Protein AF-A0A660MYZ4-F1 (afdb_monomer)

Sequence (177 aa):
MEQLQNYWAQYLSFQTKAFAEIQTFTGLPAETLQIIGWVLLAYAVLFLLVLPLHRYFTRKKLGLQKSLVMQIDEMIYLLAKHQHLLNLDLEKLGGNPNIALMKTIFGEGKYDYIQSWEVILMNIHKVEQVLGRKVISLESEQALAKQVKSYHFTSAFGTVLKWILGISTLGIYFLIG

Radius of gyration: 29.03 Å; Cα contacts (8 Å, |Δi|>4): 72; chains: 1; bounding box: 75×16×76 Å

pLDDT: mean 73.77, std 11.39, range [41.16, 88.5]

Nearest PDB structures (foldseek):
  6pyu-assembly1_B  TM=5.740E-01  e=2.483E+00  Homo sapiens
  8i21-assembly1_A  TM=3.176E-01  e=1.058E+00  Saccharomyces cerevisiae S288C
  4ilo-assembly1_A  TM=3.140E-01  e=5.829E+00  Chlamydia trachomatis L2/434/Bu

Mean predicted aligned error: 12.94 Å

Structure (mmCIF, N/CA/C/O backbone):
data_AF-A0A660MYZ4-F1
#
_entry.id   AF-A0A660MYZ4-F1
#
loop_
_atom_site.group_PDB
_atom_site.id
_atom_site.type_symbol
_atom_site.label_atom_id
_atom_site.label_alt_id
_atom_site.label_comp_id
_atom_site.label_asym_id
_atom_site.label_entity_id
_atom_site.label_seq_id
_atom_site.pdbx_PDB_ins_code
_atom_site.Cartn_x
_atom_site.Cartn_y
_atom_site.Cartn_z
_atom_site.occupancy
_atom_site.B_iso_or_equiv
_atom_site.auth_seq_id
_atom_site.auth_comp_id
_atom_site.auth_asym_id
_atom_site.auth_atom_id
_atom_site.pdbx_PDB_model_num
ATOM 1 N N . MET A 1 1 ? 41.713 -1.957 -16.205 1.00 59.22 1 MET A N 1
ATOM 2 C CA . MET A 1 1 ? 41.336 -0.976 -17.248 1.00 59.22 1 MET A CA 1
ATOM 3 C C . MET A 1 1 ? 41.251 -1.636 -18.622 1.00 59.22 1 MET A C 1
ATOM 5 O O . MET A 1 1 ? 40.175 -1.588 -19.200 1.00 59.22 1 MET A O 1
ATOM 9 N N . GLU A 1 2 ? 42.284 -2.349 -19.091 1.00 73.69 2 GLU A N 1
ATOM 10 C CA . GLU A 1 2 ? 42.254 -3.072 -20.386 1.00 73.69 2 GLU A CA 1
ATOM 11 C C . GLU A 1 2 ? 41.123 -4.103 -20.519 1.00 73.69 2 GLU A C 1
ATOM 13 O O . GLU A 1 2 ? 40.471 -4.173 -21.556 1.00 73.69 2 GLU A O 1
ATOM 18 N N . GLN A 1 3 ? 40.822 -4.871 -19.464 1.00 71.88 3 GLN A N 1
ATOM 19 C CA . GLN A 1 3 ? 39.726 -5.850 -19.515 1.00 71.88 3 GLN A CA 1
ATOM 20 C C . GLN A 1 3 ? 38.361 -5.188 -19.752 1.00 71.88 3 GLN A C 1
ATOM 22 O O . GLN A 1 3 ? 37.586 -5.670 -20.571 1.00 71.88 3 GLN A O 1
ATOM 27 N N . LEU A 1 4 ? 38.082 -4.055 -19.098 1.00 69.31 4 LEU A N 1
ATOM 28 C CA . LEU A 1 4 ? 36.846 -3.294 -19.315 1.00 69.31 4 LEU A CA 1
ATOM 29 C C . LEU A 1 4 ? 36.774 -2.730 -20.740 1.00 69.31 4 LEU A C 1
ATOM 31 O O . LEU A 1 4 ? 35.712 -2.777 -21.350 1.00 69.31 4 LEU A O 1
ATOM 35 N N . GLN A 1 5 ? 37.891 -2.247 -21.293 1.00 72.62 5 GLN A N 1
ATOM 36 C CA . GLN A 1 5 ? 37.948 -1.773 -22.681 1.00 72.62 5 GLN A CA 1
ATOM 37 C C . GLN A 1 5 ? 37.700 -2.897 -23.694 1.00 72.62 5 GLN A C 1
ATOM 39 O O . GLN A 1 5 ? 36.950 -2.689 -24.645 1.00 72.62 5 GLN A O 1
ATOM 44 N N . ASN A 1 6 ? 38.246 -4.094 -23.464 1.00 80.44 6 ASN A N 1
ATOM 45 C CA . ASN A 1 6 ? 37.984 -5.254 -24.318 1.00 80.44 6 ASN A CA 1
ATOM 46 C C . ASN A 1 6 ? 36.518 -5.701 -24.261 1.00 80.44 6 ASN A C 1
ATOM 48 O O . ASN A 1 6 ? 35.925 -5.950 -25.308 1.00 80.44 6 ASN A O 1
ATOM 52 N N . TYR A 1 7 ? 35.902 -5.726 -23.074 1.00 76.12 7 TYR A N 1
ATOM 53 C CA . TYR A 1 7 ? 34.468 -6.010 -22.951 1.00 76.12 7 TYR A CA 1
ATOM 54 C C . TYR A 1 7 ? 33.609 -4.974 -23.688 1.00 76.12 7 TYR A C 1
ATOM 56 O O . TYR A 1 7 ? 32.662 -5.344 -24.381 1.00 76.12 7 TYR A O 1
ATOM 64 N N . TRP A 1 8 ? 33.962 -3.688 -23.601 1.00 67.25 8 TRP A N 1
ATOM 65 C CA . TRP A 1 8 ? 33.267 -2.621 -24.323 1.00 67.25 8 TRP A CA 1
ATOM 66 C C . TRP A 1 8 ? 33.415 -2.729 -25.843 1.00 67.25 8 TRP A C 1
ATOM 68 O O . TRP A 1 8 ? 32.424 -2.594 -26.559 1.00 67.25 8 TRP A O 1
ATOM 78 N N . ALA A 1 9 ? 34.619 -3.011 -26.344 1.00 75.38 9 ALA A N 1
ATOM 79 C CA . ALA A 1 9 ? 34.865 -3.197 -27.773 1.00 75.38 9 ALA A CA 1
ATOM 80 C C . ALA A 1 9 ? 34.099 -4.409 -28.325 1.00 75.38 9 ALA A C 1
ATOM 82 O O . ALA A 1 9 ? 33.495 -4.341 -29.397 1.00 75.38 9 ALA A O 1
ATOM 83 N N . GLN A 1 10 ? 34.057 -5.501 -27.560 1.00 79.00 10 GLN A N 1
ATOM 84 C CA . GLN A 1 10 ? 33.328 -6.707 -27.933 1.00 79.00 10 GLN A CA 1
ATOM 85 C C . GLN A 1 10 ? 31.810 -6.464 -27.935 1.00 79.00 10 GLN A C 1
ATOM 87 O O . GLN A 1 10 ? 31.139 -6.830 -28.900 1.00 79.00 10 GLN A O 1
ATOM 92 N N . TYR A 1 11 ? 31.284 -5.751 -26.934 1.00 74.62 11 TYR A N 1
ATOM 93 C CA . TYR A 1 11 ? 29.882 -5.326 -26.872 1.00 74.62 11 TYR A CA 1
ATOM 94 C C . TYR A 1 11 ? 29.485 -4.416 -28.046 1.00 74.62 11 TYR A C 1
ATOM 96 O O . TYR A 1 11 ? 28.477 -4.668 -28.706 1.00 74.62 11 TYR A O 1
ATOM 104 N N . LEU A 1 12 ? 30.299 -3.405 -28.364 1.00 75.06 12 LEU A N 1
ATOM 105 C CA . LEU A 1 12 ? 30.076 -2.505 -29.503 1.00 75.06 12 LEU A CA 1
ATOM 106 C C . LEU A 1 12 ? 30.116 -3.254 -30.843 1.00 75.06 12 LEU A C 1
ATOM 108 O O . LEU A 1 12 ? 29.285 -3.010 -31.718 1.00 75.06 12 LEU A O 1
ATOM 112 N N . SER A 1 13 ? 31.041 -4.206 -31.000 1.00 73.88 13 SER A N 1
ATOM 113 C CA . SER A 1 13 ? 31.134 -5.032 -32.211 1.00 73.88 13 SER A CA 1
ATOM 114 C C . SER A 1 13 ? 29.934 -5.971 -32.383 1.00 73.88 13 SER A C 1
ATOM 116 O O . SER A 1 13 ? 29.497 -6.228 -33.502 1.00 73.88 13 SER A O 1
ATOM 118 N N . PHE A 1 14 ? 29.371 -6.463 -31.277 1.00 76.81 14 PHE A N 1
ATOM 119 C CA . PHE A 1 14 ? 28.169 -7.288 -31.287 1.00 76.81 14 PHE A CA 1
ATOM 120 C C . PHE A 1 14 ? 26.927 -6.449 -31.604 1.00 76.81 14 PHE A C 1
ATOM 122 O O . PHE A 1 14 ? 26.152 -6.821 -32.482 1.00 76.81 14 PHE A O 1
ATOM 129 N N . GLN A 1 15 ? 26.772 -5.285 -30.960 1.00 73.50 15 GLN A N 1
ATOM 130 C CA . GLN A 1 15 ? 25.666 -4.371 -31.246 1.00 73.50 15 GLN A CA 1
ATOM 131 C C . GLN A 1 15 ? 25.651 -3.929 -32.708 1.00 73.50 15 GLN A C 1
ATOM 133 O O . GLN A 1 15 ? 24.606 -3.985 -33.346 1.00 73.50 15 GLN A O 1
ATOM 138 N N . THR A 1 16 ? 26.792 -3.510 -33.256 1.00 72.94 16 THR A N 1
ATOM 139 C CA . THR A 1 16 ? 26.865 -3.026 -34.646 1.00 72.94 16 THR A CA 1
ATOM 140 C C . THR A 1 16 ? 26.505 -4.114 -35.658 1.00 72.94 16 THR A C 1
ATOM 142 O O . THR A 1 16 ? 25.779 -3.831 -36.607 1.00 72.94 16 THR A O 1
ATOM 145 N N . LYS A 1 17 ? 26.920 -5.366 -35.426 1.00 78.31 17 LYS A N 1
ATOM 146 C CA . L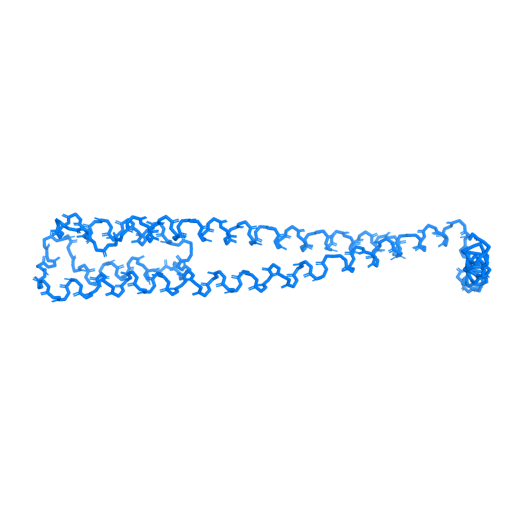YS A 1 17 ? 26.512 -6.516 -36.252 1.00 78.31 17 LYS A CA 1
ATOM 147 C C . LYS A 1 17 ? 25.018 -6.819 -36.142 1.00 78.31 17 LYS A C 1
ATOM 149 O O . LYS A 1 17 ? 24.358 -6.961 -37.165 1.00 78.31 17 LYS A O 1
ATOM 154 N N . ALA A 1 18 ? 24.479 -6.854 -34.924 1.00 71.75 18 ALA A N 1
ATOM 155 C CA . ALA A 1 18 ? 23.057 -7.100 -34.697 1.00 71.75 18 ALA A CA 1
ATOM 156 C C . ALA A 1 18 ? 22.178 -6.003 -35.325 1.00 71.75 18 ALA A C 1
ATOM 158 O O . ALA A 1 18 ? 21.182 -6.302 -35.978 1.00 71.75 18 ALA A O 1
ATOM 159 N N . PHE A 1 19 ? 22.563 -4.730 -35.194 1.00 71.94 19 PHE A N 1
ATOM 160 C CA . PHE A 1 19 ? 21.843 -3.623 -35.822 1.00 71.94 19 PHE A CA 1
ATOM 161 C C . PHE A 1 19 ? 21.937 -3.647 -37.349 1.00 71.94 19 PHE A C 1
ATOM 163 O O . PHE A 1 19 ? 20.948 -3.322 -37.998 1.00 71.94 19 PHE A O 1
ATOM 170 N N . ALA A 1 20 ? 23.068 -4.066 -37.925 1.00 68.81 20 ALA A N 1
ATOM 171 C CA . ALA A 1 20 ? 23.212 -4.211 -39.372 1.00 68.81 20 ALA A CA 1
ATOM 172 C C . ALA A 1 20 ? 22.304 -5.319 -39.937 1.00 68.81 20 ALA A C 1
ATOM 174 O O . ALA A 1 20 ? 21.635 -5.099 -40.945 1.00 68.81 20 ALA A O 1
ATOM 175 N N . GLU A 1 21 ? 22.209 -6.472 -39.265 1.00 75.50 21 GLU A N 1
ATOM 176 C CA . GLU A 1 21 ? 21.283 -7.549 -39.652 1.00 75.50 21 GLU A CA 1
ATOM 177 C C . GLU A 1 21 ? 19.815 -7.102 -39.549 1.00 75.50 21 GLU A C 1
ATOM 179 O O . GLU A 1 21 ? 19.022 -7.302 -40.474 1.00 75.50 21 GLU A O 1
ATOM 184 N N . ILE A 1 22 ? 19.452 -6.409 -38.466 1.00 69.44 22 ILE A N 1
ATOM 185 C CA . ILE A 1 22 ? 18.096 -5.871 -38.291 1.00 69.44 22 ILE A CA 1
ATOM 186 C C . ILE A 1 22 ? 17.801 -4.781 -39.331 1.00 69.44 22 ILE A C 1
ATOM 188 O O . ILE A 1 22 ? 16.691 -4.731 -39.858 1.00 69.44 22 ILE A O 1
ATOM 192 N N . GLN A 1 23 ? 18.775 -3.940 -39.680 1.00 71.69 23 GLN A N 1
ATOM 193 C CA . GLN A 1 23 ? 18.645 -2.932 -40.733 1.00 71.69 23 GLN A CA 1
ATOM 194 C C . GLN A 1 23 ? 18.403 -3.574 -42.100 1.00 71.69 23 GLN A C 1
ATOM 196 O O . GLN A 1 23 ? 17.511 -3.134 -42.824 1.00 71.69 23 GLN A O 1
ATOM 201 N N . THR A 1 24 ? 19.128 -4.645 -42.438 1.00 73.00 24 THR A N 1
ATOM 202 C CA . THR A 1 24 ? 18.890 -5.386 -43.686 1.00 73.00 24 THR A CA 1
ATOM 203 C C . THR A 1 24 ? 17.511 -6.043 -43.738 1.00 73.00 24 THR A C 1
ATOM 205 O O . THR A 1 24 ? 16.946 -6.174 -44.819 1.00 73.00 24 THR A O 1
ATOM 208 N N . PHE A 1 25 ? 16.946 -6.416 -42.586 1.00 70.88 25 PHE A N 1
ATOM 209 C CA . PHE A 1 25 ? 15.633 -7.056 -42.504 1.00 70.88 25 PHE A CA 1
ATOM 210 C C . PHE A 1 25 ? 14.462 -6.058 -42.462 1.00 70.88 25 PHE A C 1
ATOM 212 O O . PHE A 1 25 ? 13.409 -6.313 -43.036 1.00 70.88 25 PHE A O 1
ATOM 219 N N . THR A 1 26 ? 14.631 -4.921 -41.782 1.00 69.44 26 THR A N 1
ATOM 220 C CA . THR A 1 26 ? 13.560 -3.934 -41.536 1.00 69.44 26 THR A CA 1
ATOM 221 C C . THR A 1 26 ? 13.584 -2.744 -42.496 1.00 69.44 26 THR A C 1
ATOM 223 O O . THR A 1 26 ? 12.586 -2.039 -42.608 1.00 69.44 26 THR A O 1
ATOM 226 N N . GLY A 1 27 ? 14.710 -2.489 -43.173 1.00 74.75 27 GLY A N 1
ATOM 227 C CA . GLY A 1 27 ? 14.900 -1.324 -44.044 1.00 74.75 27 GLY A CA 1
ATOM 228 C C . GLY A 1 27 ? 14.953 0.022 -43.307 1.00 74.75 27 GLY A C 1
ATOM 229 O O . GLY A 1 27 ? 14.993 1.067 -43.954 1.00 74.75 27 GLY A O 1
ATOM 230 N N . LEU A 1 28 ? 14.947 0.020 -41.969 1.00 76.81 28 LEU A N 1
ATOM 231 C CA . LEU A 1 28 ? 14.937 1.236 -41.156 1.00 76.81 28 LEU A CA 1
ATOM 232 C C . LEU A 1 28 ? 16.317 1.919 -41.122 1.00 76.81 28 LEU A C 1
ATOM 234 O O . LEU A 1 28 ? 17.344 1.237 -41.137 1.00 76.81 28 LEU A O 1
ATOM 238 N N . PRO A 1 29 ? 16.379 3.260 -41.018 1.00 79.62 29 PRO A N 1
ATOM 239 C CA . PRO A 1 29 ? 17.637 3.973 -40.820 1.00 79.62 29 PRO A CA 1
ATOM 240 C C . PRO A 1 29 ? 18.341 3.519 -39.533 1.00 79.62 29 PRO A C 1
ATOM 242 O O . PRO A 1 29 ? 17.698 3.280 -38.507 1.00 79.62 29 PRO A O 1
ATOM 245 N N . ALA A 1 30 ? 19.676 3.463 -39.559 1.00 72.25 30 ALA A N 1
ATOM 246 C CA . ALA A 1 30 ? 20.484 3.061 -38.403 1.00 72.25 30 ALA A CA 1
ATOM 247 C C . ALA A 1 30 ? 20.223 3.934 -37.157 1.00 72.25 30 ALA A C 1
ATOM 249 O O . ALA A 1 30 ? 20.213 3.428 -36.036 1.00 72.25 30 ALA A O 1
ATOM 250 N N . GLU A 1 31 ? 19.950 5.227 -37.351 1.00 75.69 31 GLU A N 1
ATOM 251 C CA . GLU A 1 31 ? 19.602 6.169 -36.278 1.00 75.69 31 GLU A CA 1
ATOM 252 C C . GLU A 1 31 ? 18.293 5.779 -35.575 1.00 75.69 31 GLU A C 1
ATOM 254 O O . GLU A 1 31 ? 18.216 5.757 -34.347 1.00 75.69 31 GLU A O 1
ATOM 259 N N . THR A 1 32 ? 17.274 5.388 -36.345 1.00 75.12 32 THR A N 1
ATOM 260 C CA . THR A 1 32 ? 15.977 4.947 -35.816 1.00 75.12 32 THR A CA 1
ATOM 261 C C . THR A 1 32 ? 16.120 3.651 -35.021 1.00 75.12 32 THR A C 1
ATOM 263 O O . THR A 1 32 ? 15.561 3.525 -33.932 1.00 75.12 32 THR A O 1
ATOM 266 N N . LEU A 1 33 ? 16.925 2.707 -35.516 1.00 75.38 33 LEU A N 1
ATOM 267 C CA . LEU A 1 33 ? 17.209 1.449 -34.823 1.00 75.38 33 LEU A CA 1
ATOM 268 C C . LEU A 1 33 ? 17.944 1.657 -33.496 1.00 75.38 33 LEU A C 1
ATOM 270 O O . LEU A 1 33 ? 17.607 1.007 -32.505 1.00 75.38 33 LEU A O 1
ATOM 274 N N . GLN A 1 34 ? 18.900 2.587 -33.447 1.00 77.19 34 GLN A N 1
ATOM 275 C CA . GLN A 1 34 ? 19.579 2.941 -32.200 1.00 77.19 34 GLN A CA 1
ATOM 276 C C . GLN A 1 34 ? 18.605 3.524 -31.173 1.00 77.19 34 GLN A C 1
ATOM 278 O O . GLN A 1 34 ? 18.624 3.103 -30.017 1.00 77.19 34 GLN A O 1
ATOM 283 N N . ILE A 1 35 ? 17.727 4.447 -31.583 1.00 79.12 35 ILE A N 1
ATOM 284 C CA . ILE A 1 35 ? 16.715 5.041 -30.696 1.00 79.12 35 ILE A CA 1
ATOM 285 C C . ILE A 1 35 ? 15.783 3.957 -30.143 1.00 79.12 35 ILE A C 1
ATOM 287 O O . ILE A 1 35 ? 15.596 3.878 -28.929 1.00 79.12 35 ILE A O 1
ATOM 291 N N . ILE A 1 36 ? 15.254 3.079 -31.003 1.00 79.56 36 ILE A N 1
ATOM 292 C CA . ILE A 1 36 ? 14.394 1.960 -30.585 1.00 79.56 36 ILE A CA 1
ATOM 293 C C . ILE A 1 36 ? 15.140 1.045 -29.603 1.00 79.56 36 ILE A C 1
ATOM 295 O O . ILE A 1 36 ? 14.588 0.669 -28.568 1.00 79.56 36 ILE A O 1
ATOM 299 N N . GLY A 1 37 ? 16.408 0.730 -29.877 1.00 79.81 37 GLY A N 1
ATOM 300 C CA . GLY A 1 37 ? 17.249 -0.076 -28.994 1.00 79.81 37 GLY A CA 1
ATOM 301 C C . GLY A 1 37 ? 17.422 0.542 -27.603 1.00 79.81 37 GLY A C 1
ATOM 302 O O . GLY A 1 37 ? 17.252 -0.150 -26.598 1.00 79.81 37 GLY A O 1
ATOM 303 N N . TRP A 1 38 ? 17.694 1.848 -27.525 1.00 80.12 38 TRP A N 1
ATOM 304 C CA . TRP A 1 38 ? 17.796 2.567 -26.250 1.00 80.12 38 TRP A CA 1
ATOM 305 C C . TRP A 1 38 ? 16.469 2.612 -25.493 1.00 80.12 38 TRP A C 1
ATOM 307 O O . TRP A 1 38 ? 16.461 2.413 -24.278 1.00 80.12 38 TRP A O 1
ATOM 317 N N . VAL A 1 39 ? 15.350 2.816 -26.192 1.00 82.50 39 VAL A N 1
ATOM 318 C CA . VAL A 1 39 ? 14.010 2.798 -25.587 1.00 82.50 39 VAL A CA 1
ATOM 319 C C . VAL A 1 39 ? 13.686 1.417 -25.014 1.00 82.50 39 VAL A C 1
ATOM 321 O O . VAL A 1 39 ? 13.234 1.320 -23.872 1.00 82.50 39 VAL A O 1
ATOM 324 N N . LEU A 1 40 ? 13.963 0.342 -25.757 1.00 82.94 40 LEU A N 1
ATOM 325 C CA . LEU A 1 40 ? 13.750 -1.030 -25.288 1.00 82.94 40 LEU A CA 1
ATOM 326 C C . LEU A 1 40 ? 14.638 -1.367 -24.087 1.00 82.94 40 LEU A C 1
ATOM 328 O O . LEU A 1 40 ? 14.170 -1.986 -23.130 1.00 82.94 40 LEU A O 1
ATOM 332 N N . LEU A 1 41 ? 15.899 -0.928 -24.100 1.00 84.19 41 LEU A N 1
ATOM 333 C CA . LEU A 1 41 ? 16.815 -1.125 -22.980 1.00 84.19 41 LEU A CA 1
ATOM 334 C C . LEU A 1 41 ? 16.346 -0.361 -21.733 1.00 84.19 41 LEU A C 1
ATOM 336 O O . LEU A 1 41 ? 16.289 -0.934 -20.644 1.00 84.19 41 LEU A O 1
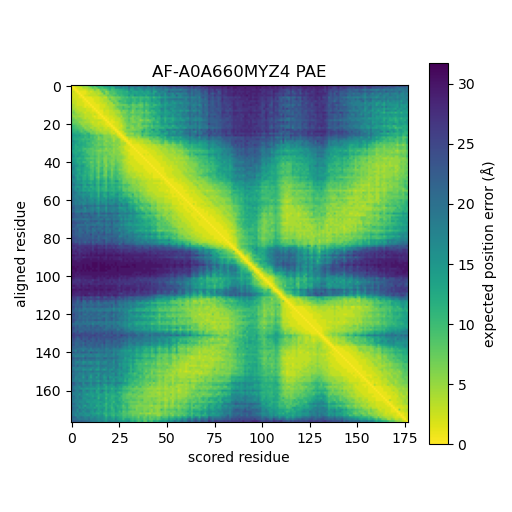ATOM 340 N N . ALA A 1 42 ? 15.945 0.903 -21.886 1.00 82.19 42 ALA A N 1
ATOM 341 C CA . ALA A 1 42 ? 15.385 1.705 -20.801 1.00 82.19 42 ALA A CA 1
ATOM 342 C C . ALA A 1 42 ? 14.104 1.074 -20.231 1.00 82.19 42 ALA A C 1
ATOM 344 O O . ALA A 1 42 ? 13.930 1.021 -19.012 1.00 82.19 42 ALA A O 1
ATOM 345 N N . TYR A 1 43 ? 13.242 0.526 -21.090 1.00 82.69 43 TYR A N 1
ATOM 346 C CA . TYR A 1 43 ? 12.050 -0.202 -20.664 1.00 82.69 43 TYR A CA 1
ATOM 347 C C . TYR A 1 43 ? 12.381 -1.487 -19.908 1.00 82.69 43 TYR A C 1
ATOM 349 O O . TYR A 1 43 ? 11.785 -1.748 -18.865 1.00 82.69 43 TYR A O 1
ATOM 357 N N . ALA A 1 44 ? 13.354 -2.270 -20.381 1.00 84.00 44 ALA A N 1
ATOM 358 C CA . ALA A 1 44 ? 13.797 -3.479 -19.696 1.00 84.00 44 ALA A CA 1
ATOM 359 C C . ALA A 1 44 ? 14.336 -3.161 -18.292 1.00 84.00 44 ALA A C 1
ATOM 361 O O . ALA A 1 44 ? 13.981 -3.838 -17.326 1.00 84.00 44 ALA A O 1
ATOM 362 N N . VAL A 1 45 ? 15.125 -2.090 -18.153 1.00 86.94 45 VAL A N 1
ATOM 363 C CA . VAL A 1 45 ? 15.610 -1.601 -16.851 1.00 86.94 45 VAL A CA 1
ATOM 364 C C . VAL A 1 45 ? 14.447 -1.156 -15.962 1.00 86.94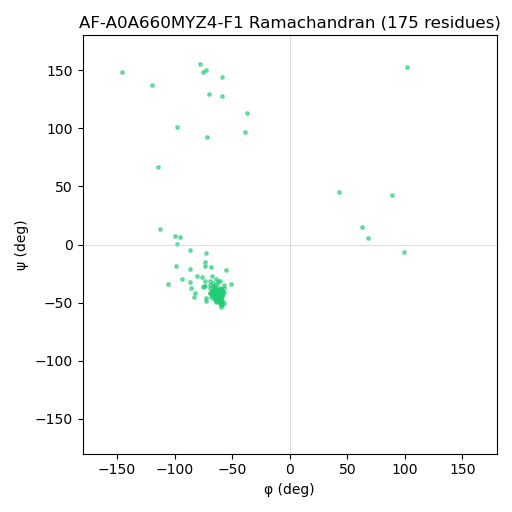 45 VAL A C 1
ATOM 366 O O . VAL A 1 45 ? 14.379 -1.551 -14.796 1.00 86.94 45 VAL A O 1
ATOM 369 N N . LEU A 1 46 ? 13.498 -0.386 -16.500 1.00 86.31 46 LEU A N 1
ATOM 370 C CA . LEU A 1 46 ? 12.308 0.048 -15.768 1.00 86.31 46 LEU A CA 1
ATOM 371 C C . LEU A 1 46 ? 11.489 -1.154 -15.284 1.00 86.31 46 LEU A C 1
ATOM 373 O O . LEU A 1 46 ? 11.094 -1.201 -14.121 1.00 86.31 46 LEU A O 1
ATOM 377 N N . PHE A 1 47 ? 11.289 -2.161 -16.130 1.00 83.62 47 PHE A N 1
ATOM 378 C CA . PHE A 1 47 ? 10.576 -3.383 -15.777 1.00 83.62 47 PHE A CA 1
ATOM 379 C C . PHE A 1 47 ? 11.302 -4.166 -14.676 1.00 83.62 47 PHE A C 1
ATOM 381 O O . PHE A 1 47 ? 10.675 -4.579 -13.698 1.00 83.62 47 PHE A O 1
ATOM 388 N N . LEU A 1 48 ? 12.628 -4.304 -14.778 1.00 87.69 48 LEU A N 1
ATOM 389 C CA . LEU A 1 48 ? 13.459 -4.956 -13.761 1.00 87.69 48 LEU A CA 1
ATOM 390 C C . LEU A 1 48 ? 13.417 -4.245 -12.405 1.00 87.69 48 LEU A C 1
ATOM 392 O O . LEU A 1 48 ? 13.516 -4.915 -11.381 1.00 87.69 48 LEU A O 1
ATOM 396 N N . LEU A 1 49 ? 13.239 -2.923 -12.374 1.00 86.38 49 LEU A N 1
ATOM 397 C CA . LEU A 1 49 ? 13.109 -2.156 -11.131 1.00 86.38 49 LEU A CA 1
ATOM 398 C C . LEU A 1 49 ? 11.681 -2.176 -10.576 1.00 86.38 49 LEU A C 1
ATOM 400 O O . LEU A 1 49 ? 11.470 -2.391 -9.380 1.00 86.38 49 LEU A O 1
ATOM 404 N N . VAL A 1 50 ? 10.681 -1.969 -11.431 1.00 84.25 50 VAL A N 1
ATOM 405 C CA . VAL A 1 50 ? 9.288 -1.806 -11.002 1.00 84.25 50 VAL A CA 1
ATOM 406 C C . VAL A 1 50 ? 8.664 -3.135 -10.587 1.00 84.25 50 VAL A C 1
ATOM 408 O O . VAL A 1 50 ? 7.891 -3.177 -9.632 1.00 84.25 50 VAL A O 1
ATOM 411 N N . LEU A 1 51 ? 9.007 -4.241 -11.246 1.00 81.56 51 LEU A N 1
ATOM 412 C CA . LEU A 1 51 ? 8.418 -5.551 -10.971 1.00 81.56 51 LEU A CA 1
ATOM 413 C C . LEU A 1 51 ? 8.725 -6.100 -9.560 1.00 81.56 51 LEU A C 1
ATOM 415 O O . LEU A 1 51 ? 7.775 -6.511 -8.877 1.00 81.56 51 LEU A O 1
ATOM 419 N N . PRO A 1 52 ? 9.980 -6.105 -9.059 1.00 83.81 52 PRO A N 1
ATOM 420 C CA . PRO A 1 52 ? 10.258 -6.508 -7.682 1.00 83.81 52 PRO A CA 1
ATOM 421 C C . PRO A 1 52 ? 9.630 -5.545 -6.672 1.00 83.81 52 PRO A C 1
ATOM 423 O O . PRO A 1 52 ? 9.074 -6.011 -5.675 1.00 83.81 52 PRO A O 1
ATOM 426 N N . LEU A 1 53 ? 9.623 -4.235 -6.952 1.00 82.31 53 LEU A N 1
ATOM 427 C CA . LEU A 1 53 ? 8.928 -3.249 -6.121 1.00 82.31 53 LEU A CA 1
ATOM 428 C C . 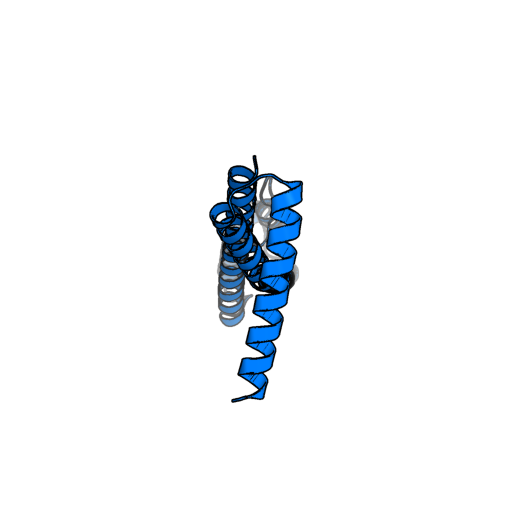LEU A 1 53 ? 7.433 -3.572 -6.029 1.00 82.31 53 LEU A C 1
ATOM 430 O O . LEU A 1 53 ? 6.897 -3.713 -4.933 1.00 82.31 53 LEU A O 1
ATOM 434 N N . HIS A 1 54 ? 6.758 -3.771 -7.159 1.00 79.69 54 HIS A N 1
ATOM 435 C CA . HIS A 1 54 ? 5.334 -4.088 -7.197 1.00 79.69 54 HIS A CA 1
ATOM 436 C C . HIS A 1 54 ? 5.018 -5.372 -6.414 1.00 79.69 54 HIS A C 1
ATOM 438 O O . HIS A 1 54 ? 4.073 -5.399 -5.619 1.00 79.69 54 HIS A O 1
ATOM 444 N N . ARG A 1 55 ? 5.832 -6.429 -6.569 1.00 83.31 55 ARG A N 1
ATOM 445 C CA . ARG A 1 55 ? 5.694 -7.670 -5.785 1.00 83.31 55 ARG A CA 1
ATOM 446 C C . ARG A 1 55 ? 5.865 -7.419 -4.286 1.00 83.31 55 ARG A C 1
ATOM 448 O O . ARG A 1 55 ? 5.063 -7.918 -3.497 1.00 83.31 55 ARG A O 1
ATOM 455 N N . TYR A 1 56 ? 6.870 -6.637 -3.896 1.00 84.69 56 TYR A N 1
ATOM 456 C CA . TYR A 1 56 ? 7.120 -6.276 -2.502 1.00 84.69 56 TYR A CA 1
ATOM 457 C C . TYR A 1 56 ? 5.937 -5.510 -1.894 1.00 84.69 56 TYR A C 1
ATOM 459 O O . TYR A 1 56 ? 5.402 -5.922 -0.863 1.00 84.69 56 TYR A O 1
ATOM 467 N N . PHE A 1 57 ? 5.464 -4.452 -2.559 1.00 79.69 57 PHE A N 1
ATOM 468 C CA . PHE A 1 57 ? 4.335 -3.650 -2.081 1.00 79.69 57 PHE A CA 1
ATOM 469 C C . PHE A 1 57 ? 3.028 -4.452 -2.037 1.00 79.69 57 PHE A C 1
ATOM 471 O O . PHE A 1 57 ? 2.257 -4.296 -1.094 1.00 79.69 57 PHE A O 1
ATOM 478 N N . THR A 1 58 ? 2.804 -5.371 -2.981 1.00 78.31 58 THR A N 1
ATOM 479 C CA . THR A 1 58 ? 1.627 -6.259 -2.967 1.00 78.31 58 THR A CA 1
ATOM 480 C C . THR A 1 58 ? 1.646 -7.194 -1.755 1.00 78.31 58 THR A C 1
ATOM 482 O O . THR A 1 58 ? 0.651 -7.300 -1.039 1.00 78.31 58 THR A O 1
ATOM 485 N N . ARG A 1 59 ? 2.790 -7.830 -1.467 1.00 83.69 59 ARG A N 1
ATOM 486 C CA . ARG A 1 59 ? 2.945 -8.689 -0.279 1.00 83.69 59 ARG A CA 1
ATOM 487 C C . ARG A 1 59 ? 2.782 -7.897 1.014 1.00 83.69 59 ARG A C 1
ATOM 489 O O . ARG A 1 59 ? 2.072 -8.336 1.915 1.00 83.69 59 ARG A O 1
ATOM 496 N N . LYS A 1 60 ? 3.392 -6.711 1.087 1.00 80.94 60 LYS A N 1
ATOM 497 C CA . LYS A 1 60 ? 3.266 -5.811 2.237 1.00 80.94 60 LYS A CA 1
ATOM 498 C C . LYS A 1 60 ? 1.815 -5.385 2.460 1.00 80.94 60 LYS A C 1
ATOM 500 O O . LYS A 1 60 ? 1.355 -5.413 3.596 1.00 80.94 60 LYS A O 1
ATOM 505 N N . LYS A 1 61 ? 1.077 -5.062 1.390 1.00 78.69 61 LYS A N 1
ATOM 506 C CA . LYS A 1 61 ? -0.352 -4.727 1.453 1.00 78.69 61 LYS A CA 1
ATOM 507 C C . LYS A 1 61 ? -1.176 -5.877 2.032 1.00 78.69 61 LYS A C 1
ATOM 509 O O . LYS A 1 61 ? -1.963 -5.634 2.937 1.00 78.69 61 LYS A O 1
ATOM 514 N N . LEU A 1 62 ? -0.965 -7.107 1.559 1.00 80.00 62 LEU A N 1
ATOM 515 C CA . LEU A 1 62 ? -1.668 -8.292 2.069 1.00 80.00 62 LEU A CA 1
ATOM 516 C C . LEU A 1 62 ? -1.366 -8.549 3.552 1.00 80.00 62 LEU A C 1
ATOM 518 O O . LEU A 1 62 ? -2.276 -8.841 4.323 1.00 80.00 62 LEU A O 1
ATOM 522 N N . GLY A 1 63 ? -0.103 -8.399 3.964 1.00 81.56 63 GLY A N 1
ATOM 523 C CA . GLY A 1 63 ? 0.292 -8.525 5.369 1.00 81.56 63 GLY A CA 1
ATOM 524 C C . GLY A 1 63 ? -0.367 -7.468 6.259 1.00 81.56 63 GLY A C 1
ATOM 525 O O . GLY A 1 63 ? -0.927 -7.805 7.300 1.00 81.56 63 GLY A O 1
ATOM 526 N N . LEU A 1 64 ? -0.362 -6.205 5.819 1.00 82.38 64 LEU A N 1
ATOM 527 C CA . LEU A 1 64 ? -1.034 -5.107 6.518 1.00 82.38 64 LEU A CA 1
ATOM 528 C C . LEU A 1 64 ? -2.546 -5.321 6.587 1.00 82.38 64 LEU A C 1
ATOM 530 O O . LEU A 1 64 ? -3.128 -5.122 7.643 1.00 82.38 64 LEU A O 1
ATOM 534 N N . GLN A 1 65 ? -3.172 -5.779 5.502 1.00 79.75 65 GLN A N 1
ATOM 535 C CA . GLN A 1 65 ? -4.600 -6.086 5.479 1.00 79.75 65 GLN A CA 1
ATOM 536 C C . GLN A 1 65 ? -4.948 -7.178 6.492 1.00 79.75 65 GLN A C 1
ATOM 538 O O . GLN A 1 65 ? -5.865 -7.001 7.284 1.00 79.75 65 GLN A O 1
ATOM 543 N N . LYS A 1 66 ? -4.190 -8.280 6.515 1.00 81.12 66 LYS A N 1
ATOM 544 C CA . LYS A 1 66 ? -4.419 -9.370 7.470 1.00 81.12 66 LYS A CA 1
ATOM 545 C C . LYS A 1 66 ? -4.243 -8.904 8.920 1.00 81.12 66 LYS A C 1
ATOM 547 O O . LYS A 1 66 ? -5.062 -9.246 9.763 1.00 81.12 66 LYS A O 1
ATOM 552 N N . SER A 1 67 ? -3.203 -8.113 9.192 1.00 80.56 67 SER A N 1
ATOM 553 C CA . SER A 1 67 ? -2.948 -7.529 10.517 1.00 80.56 67 SER A CA 1
ATOM 554 C C . SER A 1 67 ? -4.076 -6.593 10.958 1.00 80.56 67 SER A C 1
ATOM 556 O O . SER A 1 67 ? -4.557 -6.704 12.080 1.00 80.56 67 SER A O 1
ATOM 558 N N . LEU A 1 68 ? -4.530 -5.710 10.064 1.00 80.56 68 LEU A N 1
ATOM 559 C CA . LEU A 1 68 ? -5.617 -4.768 10.335 1.00 80.56 68 LEU A CA 1
ATOM 560 C C . LEU A 1 68 ? -6.933 -5.483 10.633 1.00 80.56 68 LEU A C 1
ATOM 562 O O . LEU A 1 68 ? -7.596 -5.142 11.605 1.00 80.56 68 LEU A O 1
ATOM 566 N N . VAL A 1 69 ? -7.291 -6.487 9.829 1.00 79.44 69 VAL A N 1
ATOM 567 C CA . VAL A 1 69 ? -8.506 -7.282 10.054 1.00 79.44 69 VAL A CA 1
ATOM 568 C C . VAL A 1 69 ? -8.432 -8.003 11.396 1.00 79.44 69 VAL A C 1
ATOM 570 O O . VAL A 1 69 ? -9.379 -7.933 12.165 1.00 79.44 69 VAL A O 1
ATOM 573 N N . MET A 1 70 ? -7.290 -8.614 11.725 1.00 81.06 70 MET A N 1
ATOM 574 C CA . MET A 1 70 ? -7.113 -9.304 13.004 1.00 81.06 70 MET A CA 1
ATOM 575 C C . MET A 1 70 ? -7.243 -8.358 14.205 1.00 81.06 70 MET A C 1
ATOM 577 O O . MET A 1 70 ? -7.885 -8.716 15.187 1.00 81.06 70 MET A O 1
ATOM 581 N N . GLN A 1 71 ? -6.677 -7.148 14.121 1.00 78.81 71 GLN A N 1
ATOM 582 C CA . GLN A 1 71 ? -6.840 -6.142 15.174 1.00 78.81 71 GLN A CA 1
ATOM 583 C C . GLN A 1 71 ? -8.295 -5.705 15.305 1.00 78.81 71 GLN A C 1
ATOM 585 O O . GLN A 1 71 ? -8.819 -5.672 16.410 1.00 78.81 71 GLN A O 1
ATOM 590 N N . ILE A 1 72 ? -8.968 -5.410 14.195 1.00 77.31 72 ILE A N 1
ATOM 591 C CA . ILE A 1 72 ? -10.377 -5.004 14.212 1.00 77.31 72 ILE A CA 1
ATOM 592 C C . ILE A 1 72 ? -11.261 -6.115 14.801 1.00 77.31 72 ILE A C 1
ATOM 594 O O . ILE A 1 72 ? -12.097 -5.827 15.657 1.00 77.31 72 ILE A O 1
ATOM 598 N N . ASP A 1 73 ? -11.037 -7.373 14.419 1.00 78.88 73 ASP A N 1
ATOM 599 C CA . ASP A 1 73 ? -11.754 -8.526 14.971 1.00 78.88 73 ASP A CA 1
ATOM 600 C C . ASP A 1 73 ? -11.522 -8.670 16.482 1.00 78.88 73 ASP A C 1
ATOM 602 O O . ASP A 1 73 ? -12.467 -8.907 17.234 1.00 78.88 73 ASP A O 1
ATOM 606 N N . GLU A 1 74 ? -10.287 -8.476 16.955 1.00 81.56 74 GLU A N 1
ATOM 607 C CA . GLU A 1 74 ? -9.963 -8.501 18.384 1.00 81.56 74 GLU A CA 1
ATOM 608 C C . GLU A 1 74 ? -10.692 -7.388 19.151 1.00 81.56 74 GLU A C 1
ATOM 610 O O . GLU A 1 74 ? -11.276 -7.638 20.208 1.00 81.56 74 GLU A O 1
ATOM 615 N N . MET A 1 75 ? -10.731 -6.173 18.601 1.00 75.19 75 MET A N 1
ATOM 616 C CA . MET A 1 75 ? -11.448 -5.040 19.193 1.00 75.19 75 MET A CA 1
ATOM 617 C C . MET A 1 75 ? -12.958 -5.309 19.273 1.00 75.19 75 MET A C 1
ATOM 619 O O . MET A 1 75 ? -13.577 -5.062 20.311 1.00 75.19 75 MET A O 1
ATOM 623 N N . ILE A 1 76 ? -13.548 -5.864 18.208 1.00 75.12 76 ILE A N 1
ATOM 624 C CA . ILE A 1 76 ? -14.965 -6.260 18.168 1.00 75.12 76 ILE A CA 1
ATOM 625 C C . ILE A 1 76 ? -15.241 -7.375 19.185 1.00 75.12 76 ILE A C 1
ATOM 627 O O . ILE A 1 76 ? -16.242 -7.327 19.902 1.00 75.12 76 ILE A O 1
ATOM 631 N N . TYR A 1 77 ? -14.349 -8.359 19.299 1.00 79.81 77 TYR A N 1
ATOM 632 C CA . TYR A 1 77 ? -14.477 -9.439 20.273 1.00 79.81 77 TYR A CA 1
ATOM 633 C C . TYR A 1 77 ? -14.429 -8.922 21.717 1.00 79.81 77 TYR A C 1
ATOM 635 O O . TYR A 1 77 ? -15.274 -9.292 22.536 1.00 79.81 77 TYR A O 1
ATOM 643 N N . LEU A 1 78 ? -13.474 -8.044 22.041 1.00 74.75 78 LEU A N 1
ATOM 644 C CA . LEU A 1 78 ? -13.363 -7.442 23.372 1.00 74.75 78 LEU A CA 1
ATOM 645 C C . LEU A 1 78 ? -14.615 -6.643 23.735 1.00 74.75 78 LEU A C 1
ATOM 647 O O . LEU A 1 78 ? -15.096 -6.754 24.869 1.00 74.75 78 LEU A O 1
ATOM 651 N N . LEU A 1 79 ? -15.165 -5.906 22.768 1.00 72.75 79 LEU A N 1
ATOM 652 C CA . LEU A 1 79 ? -16.425 -5.184 22.902 1.00 72.75 79 LEU A CA 1
ATOM 653 C C . LEU A 1 79 ? -17.583 -6.136 23.231 1.00 72.75 79 LEU A C 1
ATOM 655 O O . LEU A 1 79 ? -18.253 -5.957 24.248 1.00 72.75 79 LEU A O 1
ATOM 659 N N . ALA A 1 80 ? -17.774 -7.181 22.421 1.00 70.94 80 ALA A N 1
ATOM 660 C CA . ALA A 1 80 ? -18.848 -8.157 22.600 1.00 70.94 80 ALA A CA 1
ATOM 661 C C . ALA A 1 80 ? -18.735 -8.890 23.947 1.00 70.94 80 ALA A C 1
ATOM 663 O O . ALA A 1 80 ? -19.724 -9.055 24.663 1.00 70.94 80 ALA A O 1
ATOM 664 N N . LYS A 1 81 ? -17.513 -9.267 24.3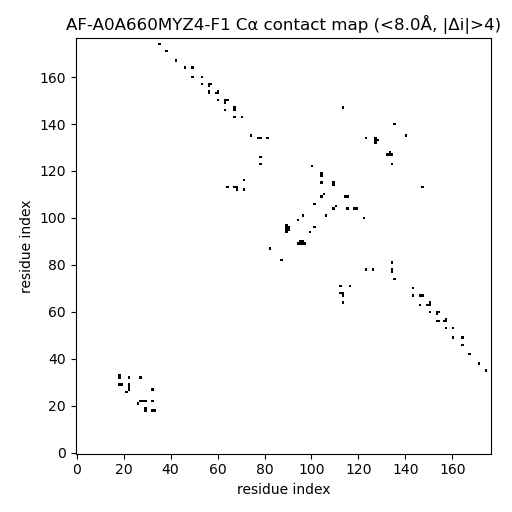44 1.00 75.94 81 LYS A N 1
ATOM 665 C CA . LYS A 1 81 ? -17.236 -9.886 25.644 1.00 75.94 81 LYS A CA 1
ATOM 666 C C . LYS A 1 81 ? -17.621 -8.963 26.802 1.00 75.94 81 LYS A C 1
ATOM 668 O O . LYS A 1 81 ? -18.233 -9.419 27.765 1.00 75.94 81 LYS A O 1
ATOM 673 N N . HIS A 1 82 ? -17.281 -7.677 26.723 1.00 70.81 82 HIS A N 1
ATOM 674 C CA . HIS A 1 82 ? -17.613 -6.704 27.767 1.00 70.81 82 HIS A CA 1
ATOM 675 C C . HIS A 1 82 ? -19.115 -6.419 27.841 1.00 70.81 82 HIS A C 1
ATOM 677 O O . HIS A 1 82 ? -19.644 -6.296 28.944 1.00 70.81 82 HIS A O 1
ATOM 683 N N . GLN A 1 83 ? -19.798 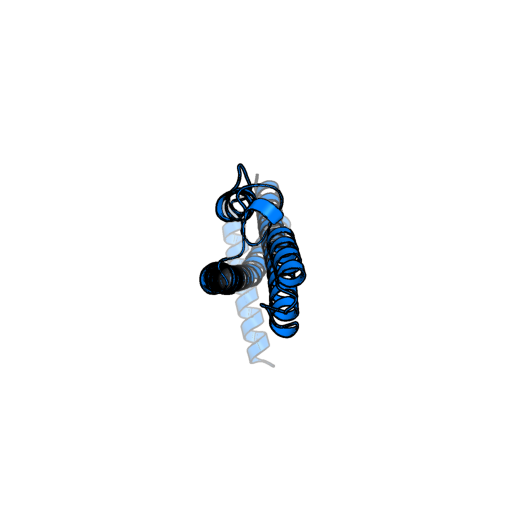-6.367 26.696 1.00 66.44 83 GLN A N 1
ATOM 684 C CA . GLN A 1 83 ? -21.253 -6.225 26.629 1.00 66.44 83 GLN A CA 1
ATOM 685 C C . GLN A 1 83 ? -21.974 -7.430 27.242 1.00 66.44 83 GLN A C 1
ATOM 687 O O . GLN A 1 83 ? -22.887 -7.249 28.045 1.00 66.44 83 GLN A O 1
ATOM 692 N N . HIS A 1 84 ? -21.534 -8.649 26.913 1.00 68.88 84 HIS A N 1
ATOM 693 C CA . HIS A 1 84 ? -22.125 -9.880 27.435 1.00 68.88 84 HIS A CA 1
ATOM 694 C C . HIS A 1 84 ? -21.907 -10.042 28.946 1.00 68.88 84 HIS A C 1
ATOM 696 O O . HIS A 1 84 ? -22.841 -10.365 29.670 1.00 68.88 84 HIS A O 1
ATOM 702 N N . LEU A 1 85 ? -20.693 -9.772 29.443 1.00 64.62 85 LEU A N 1
ATOM 703 C CA . LEU A 1 85 ? -20.359 -9.941 30.864 1.00 64.62 85 LEU A CA 1
ATOM 704 C C . LEU A 1 85 ? -21.082 -8.959 31.794 1.00 64.62 85 LEU A C 1
ATOM 706 O O . LEU A 1 85 ? -21.262 -9.265 32.969 1.00 64.62 85 LEU A O 1
ATOM 710 N N . LEU A 1 86 ? -21.455 -7.778 31.303 1.00 61.94 86 LEU A N 1
ATOM 711 C CA . LEU A 1 86 ? -22.061 -6.730 32.125 1.00 61.94 86 LEU A CA 1
ATOM 712 C C . LEU A 1 86 ? -23.590 -6.683 32.049 1.00 61.94 86 LEU A C 1
ATOM 714 O O . LEU A 1 86 ? -24.167 -5.824 32.711 1.00 61.94 86 LEU A O 1
ATOM 718 N N . ASN A 1 87 ? -24.240 -7.571 31.277 1.00 58.53 87 ASN A N 1
ATOM 719 C CA . ASN A 1 87 ? -25.694 -7.549 31.051 1.00 58.53 87 ASN A CA 1
ATOM 720 C C . ASN A 1 87 ? -26.209 -6.120 30.805 1.00 58.53 87 ASN A C 1
ATOM 722 O O . ASN A 1 87 ? -27.183 -5.684 31.419 1.00 58.53 87 ASN A O 1
ATOM 726 N N . LEU A 1 88 ? -25.500 -5.351 29.968 1.00 57.19 88 LEU A N 1
ATOM 727 C CA . LEU A 1 88 ? -25.896 -3.971 29.712 1.00 57.19 88 LEU A CA 1
ATOM 728 C C . LEU A 1 88 ? -27.300 -3.946 29.141 1.00 57.19 88 LEU A C 1
ATOM 730 O O . LEU A 1 88 ? -27.588 -4.628 28.161 1.00 57.19 88 LEU A O 1
ATOM 734 N N . ASP A 1 89 ? -28.147 -3.136 29.767 1.00 52.81 89 ASP A N 1
ATOM 735 C CA . ASP A 1 89 ? -29.517 -2.936 29.339 1.00 52.81 89 ASP A CA 1
ATOM 736 C C . ASP A 1 89 ? -29.518 -2.117 28.045 1.00 52.81 89 ASP A C 1
ATOM 738 O O . ASP A 1 89 ? -29.414 -0.887 28.011 1.00 52.81 89 ASP A O 1
ATOM 742 N N . LEU A 1 90 ? -29.522 -2.879 26.961 1.00 53.09 90 LEU A N 1
ATOM 743 C CA . LEU A 1 90 ? -29.403 -2.491 25.567 1.00 53.09 90 LEU A CA 1
ATOM 744 C C . LEU A 1 90 ? -30.454 -1.444 25.142 1.00 53.09 90 LEU A C 1
ATOM 746 O O . LEU A 1 90 ? -30.230 -0.696 24.193 1.00 53.09 90 LEU A O 1
ATOM 750 N N . GLU A 1 91 ? -31.575 -1.326 25.857 1.00 48.91 91 GLU A N 1
ATOM 751 C CA . GLU A 1 91 ? -32.604 -0.316 25.585 1.00 48.91 91 GLU A CA 1
ATOM 752 C C . GLU A 1 91 ? -32.157 1.118 25.910 1.00 48.91 91 GLU A C 1
ATOM 754 O O . GLU A 1 91 ? -32.517 2.049 25.187 1.00 48.91 91 GLU A O 1
ATOM 759 N N . LYS A 1 92 ? -31.293 1.319 26.918 1.00 49.34 92 LYS A N 1
ATOM 760 C CA . LYS A 1 92 ? -30.779 2.658 27.288 1.00 49.34 92 LYS A CA 1
ATOM 761 C C . LYS A 1 92 ? -29.770 3.234 26.289 1.00 49.34 92 LYS A C 1
ATOM 763 O O . LYS A 1 92 ? -29.392 4.397 26.398 1.00 49.34 92 LYS A O 1
ATOM 768 N N . LEU A 1 93 ? -29.352 2.433 25.311 1.00 51.00 93 LEU A N 1
ATOM 769 C CA . LEU A 1 93 ? -28.406 2.783 24.248 1.00 51.00 93 LEU A CA 1
ATOM 770 C C . LEU A 1 93 ? -29.092 3.231 22.939 1.00 51.00 93 LEU A C 1
ATOM 772 O O . LEU A 1 93 ? -28.401 3.471 21.950 1.00 51.00 93 LEU A O 1
ATOM 776 N N . GLY A 1 94 ? -30.424 3.395 22.927 1.00 41.16 94 GLY A N 1
ATOM 777 C CA . GLY A 1 94 ? -31.159 3.956 21.783 1.00 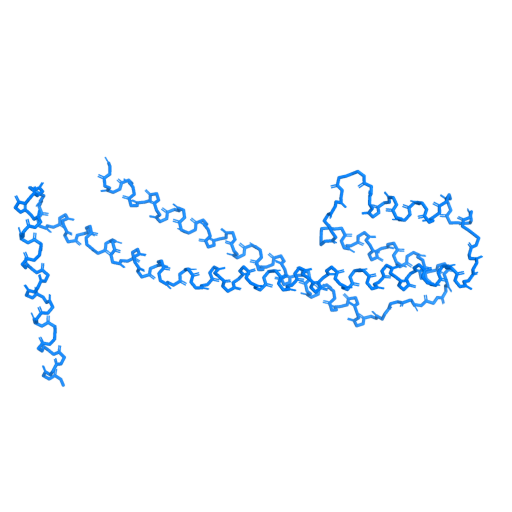41.16 94 GLY A CA 1
ATOM 778 C C . GLY A 1 94 ? -31.607 2.928 20.735 1.00 41.16 94 GLY A C 1
ATOM 779 O O . GLY A 1 94 ? -31.517 3.192 19.537 1.00 41.16 94 GLY A O 1
ATOM 780 N N . GLY A 1 95 ? -32.115 1.774 21.183 1.00 44.34 95 GLY A N 1
ATOM 781 C CA . GLY A 1 95 ? -32.572 0.658 20.339 1.00 44.34 95 GLY A CA 1
ATOM 782 C C . GLY A 1 95 ? -31.546 -0.476 20.269 1.00 44.34 95 GLY A C 1
ATOM 783 O O . GLY A 1 95 ? -30.362 -0.220 20.442 1.00 44.34 95 GLY A O 1
ATOM 784 N N . ASN A 1 96 ? -32.002 -1.721 20.039 1.00 43.94 96 ASN A N 1
ATOM 785 C CA . ASN A 1 96 ? -31.214 -2.965 20.155 1.00 43.94 96 ASN A CA 1
ATOM 786 C C . ASN A 1 96 ? -29.756 -2.814 19.632 1.00 43.94 96 ASN A C 1
ATOM 788 O O . ASN A 1 96 ? -29.533 -2.946 18.430 1.00 43.94 96 ASN A O 1
ATOM 792 N N . PRO A 1 97 ? -28.758 -2.562 20.500 1.00 47.88 97 PRO A N 1
ATOM 793 C CA . PRO A 1 97 ? -27.385 -2.189 20.162 1.00 47.88 97 PRO A CA 1
ATOM 794 C C . PRO A 1 97 ? -26.556 -3.362 19.669 1.00 47.88 97 PRO A C 1
ATOM 796 O O . PRO A 1 97 ? -25.669 -3.158 18.850 1.00 47.88 97 PRO A O 1
ATOM 799 N N . ASN A 1 98 ? -26.865 -4.590 20.102 1.00 43.69 98 ASN A N 1
ATOM 800 C CA . ASN A 1 98 ? -26.239 -5.790 19.543 1.00 43.69 98 ASN A CA 1
ATOM 801 C C . ASN A 1 98 ? -26.599 -5.937 18.062 1.00 43.69 98 ASN A C 1
ATOM 803 O O . ASN A 1 98 ? -25.765 -6.346 17.259 1.00 43.69 98 ASN A O 1
ATOM 807 N N . ILE A 1 99 ? -27.816 -5.526 17.689 1.00 41.78 99 ILE A N 1
ATOM 808 C CA . ILE A 1 99 ? -28.244 -5.451 16.296 1.00 41.78 99 ILE A CA 1
ATOM 809 C C . ILE A 1 99 ? -27.753 -4.152 15.655 1.00 41.78 99 ILE A C 1
ATOM 811 O O . ILE A 1 99 ? -27.269 -4.216 14.544 1.00 41.78 99 ILE A O 1
ATOM 815 N N . ALA A 1 100 ? -27.795 -2.987 16.305 1.00 45.91 100 ALA A N 1
ATOM 816 C CA . ALA A 1 100 ? -27.463 -1.707 15.676 1.00 45.91 100 ALA A CA 1
ATOM 817 C C . ALA A 1 100 ? -25.957 -1.491 15.460 1.00 45.91 100 ALA A C 1
ATOM 819 O O . ALA A 1 100 ? -25.595 -0.948 14.422 1.00 45.91 100 ALA A O 1
ATOM 820 N N . LEU A 1 101 ? -25.079 -1.935 16.369 1.00 53.03 101 LEU A N 1
ATOM 821 C CA . LEU A 1 101 ? -23.617 -1.818 16.243 1.00 53.03 101 LEU A CA 1
ATOM 822 C C . LEU A 1 101 ? -23.075 -2.792 15.200 1.00 53.03 101 LEU A C 1
ATOM 824 O O . LEU A 1 101 ? -22.369 -2.374 14.287 1.00 53.03 101 LEU A O 1
ATOM 828 N N . MET A 1 102 ? -23.470 -4.069 15.267 1.00 51.44 102 MET A N 1
ATOM 829 C CA . MET A 1 102 ? -23.127 -5.018 14.209 1.00 51.44 102 MET A CA 1
ATOM 830 C C . MET A 1 102 ? -23.802 -4.637 12.889 1.00 51.44 102 MET A C 1
ATOM 832 O O . MET A 1 102 ? -23.131 -4.621 11.877 1.00 51.44 102 MET A O 1
ATOM 836 N N . LYS A 1 103 ? -25.064 -4.204 12.847 1.00 51.62 103 LYS A N 1
ATOM 837 C CA . LYS A 1 103 ? -25.717 -3.771 11.595 1.00 51.62 103 LYS A CA 1
ATOM 838 C C . LYS A 1 103 ? -25.235 -2.411 11.078 1.00 51.62 103 LYS A C 1
ATOM 840 O O . LYS A 1 103 ? -25.490 -2.125 9.921 1.00 51.62 103 LYS A O 1
ATOM 845 N N . THR A 1 104 ? -24.543 -1.568 11.855 1.00 53.47 104 THR A N 1
ATOM 846 C CA . THR A 1 104 ? -23.835 -0.386 11.303 1.00 53.47 104 THR A CA 1
ATOM 847 C C . THR A 1 104 ? -22.428 -0.725 10.825 1.00 53.47 104 THR A C 1
ATOM 849 O O . THR A 1 104 ? -21.981 -0.134 9.846 1.00 53.47 104 THR A O 1
ATOM 852 N N . ILE A 1 105 ? -21.749 -1.681 11.467 1.00 52.31 105 ILE A N 1
ATOM 853 C CA . ILE A 1 105 ? -20.450 -2.209 11.016 1.00 52.31 105 ILE A CA 1
ATOM 854 C C . ILE A 1 105 ? -20.618 -3.115 9.779 1.00 52.31 105 ILE A C 1
ATOM 856 O O . ILE A 1 105 ? -19.789 -3.078 8.881 1.00 52.31 105 ILE A O 1
ATOM 860 N N . PHE A 1 106 ? -21.714 -3.872 9.708 1.00 53.22 106 PHE A N 1
ATOM 861 C CA . PHE A 1 106 ? -22.058 -4.857 8.671 1.00 53.22 106 PHE A CA 1
ATOM 862 C C . PHE A 1 106 ? -23.269 -4.438 7.813 1.00 53.22 106 PHE A C 1
ATOM 864 O O . PHE A 1 106 ? -23.848 -5.260 7.103 1.00 53.22 106 PHE A O 1
ATOM 871 N N . GLY A 1 107 ? -23.688 -3.174 7.906 1.00 51.38 107 GLY A N 1
ATOM 872 C CA . GLY A 1 107 ? -24.821 -2.612 7.165 1.00 51.38 107 GLY A CA 1
ATOM 873 C C . GLY A 1 107 ? -24.493 -2.285 5.715 1.00 51.38 107 GLY A C 1
ATOM 874 O O . GLY A 1 107 ? -23.335 -2.047 5.370 1.00 51.38 107 GLY A O 1
ATOM 875 N N . GLU A 1 108 ? -25.539 -2.272 4.886 1.00 42.50 108 GLU A N 1
ATOM 876 C CA . GLU A 1 108 ? -25.504 -2.199 3.420 1.00 42.50 108 GLU A CA 1
ATOM 877 C C . GLU A 1 108 ? -24.391 -1.291 2.865 1.00 42.50 108 GLU A C 1
ATOM 879 O O . GLU A 1 108 ? -24.400 -0.070 3.019 1.00 42.50 108 GLU A O 1
ATOM 884 N N . GLY A 1 109 ? -23.420 -1.921 2.196 1.00 48.69 109 GLY A N 1
ATOM 885 C CA . GLY A 1 109 ? -22.387 -1.251 1.401 1.00 48.69 109 GLY A CA 1
ATOM 886 C C . GLY A 1 109 ? -21.017 -1.070 2.064 1.00 48.69 109 GLY A C 1
ATOM 887 O O . GLY A 1 109 ? -20.084 -0.673 1.369 1.00 48.69 109 GLY A O 1
ATOM 888 N N . LYS A 1 110 ? -20.839 -1.391 3.355 1.00 51.88 110 LYS A N 1
ATOM 889 C CA . LYS A 1 110 ? -19.557 -1.214 4.073 1.00 51.88 110 LYS A CA 1
ATOM 890 C C . LYS A 1 110 ? -18.923 -2.537 4.518 1.00 51.88 110 LYS A C 1
ATOM 892 O O . LYS A 1 110 ? -18.787 -2.810 5.699 1.00 51.88 110 LYS A O 1
ATOM 897 N N . TYR A 1 111 ? -18.491 -3.354 3.559 1.00 55.38 111 TYR A N 1
ATOM 898 C CA . TYR A 1 111 ? -17.822 -4.639 3.838 1.00 55.38 111 TYR A CA 1
ATOM 899 C C . TYR A 1 111 ? -16.302 -4.529 4.050 1.00 55.38 111 TYR A C 1
ATOM 901 O O . TYR A 1 111 ? -15.650 -5.525 4.356 1.00 55.38 111 TYR A O 1
ATOM 909 N N . ASP A 1 112 ? -15.714 -3.341 3.872 1.00 67.25 112 ASP A N 1
ATOM 910 C CA . ASP A 1 112 ? -14.275 -3.136 4.047 1.00 67.25 112 ASP A CA 1
ATOM 911 C C . ASP A 1 112 ? -13.984 -2.553 5.437 1.00 67.25 112 ASP A C 1
ATOM 913 O O . ASP A 1 112 ? -14.143 -1.349 5.680 1.00 67.25 112 ASP A O 1
ATOM 917 N N . TYR A 1 113 ? -13.548 -3.424 6.352 1.00 66.62 113 TYR A N 1
ATOM 918 C CA . TYR A 1 113 ? -13.120 -3.063 7.706 1.00 66.62 113 TYR A CA 1
ATOM 919 C C . TYR A 1 113 ? -12.088 -1.932 7.710 1.00 66.62 113 TYR A C 1
ATOM 921 O O . TYR A 1 113 ? -12.110 -1.078 8.593 1.00 66.62 113 TYR A O 1
ATOM 929 N N . ILE A 1 114 ? -11.215 -1.886 6.699 1.00 72.00 114 ILE A N 1
ATOM 930 C CA . ILE A 1 114 ? -10.160 -0.877 6.609 1.00 72.00 114 ILE A CA 1
ATOM 931 C C . ILE A 1 114 ? -10.733 0.484 6.221 1.00 72.00 114 ILE A C 1
ATOM 933 O O . ILE A 1 114 ? -10.212 1.499 6.659 1.00 72.00 114 ILE A O 1
ATOM 937 N N . GLN A 1 115 ? -11.812 0.538 5.440 1.00 73.12 115 GLN A N 1
ATOM 938 C CA . GLN A 1 115 ? -12.472 1.804 5.099 1.00 73.12 115 GLN A CA 1
ATOM 939 C C . GLN A 1 115 ? -13.387 2.298 6.220 1.00 73.12 115 GLN A C 1
ATOM 941 O O . GLN A 1 115 ? -13.602 3.498 6.364 1.00 73.12 115 GLN A O 1
ATOM 946 N N . SER A 1 116 ? -13.911 1.377 7.027 1.00 72.00 116 SER A N 1
ATOM 947 C CA . SER A 1 116 ? -14.873 1.681 8.091 1.00 72.00 116 SER A CA 1
ATOM 948 C C . SER A 1 116 ? -14.239 1.767 9.482 1.00 72.00 116 SER A C 1
ATOM 950 O O . SER A 1 116 ? -14.961 1.895 10.468 1.00 72.00 116 SER A O 1
ATOM 952 N N . TRP A 1 117 ? -12.907 1.723 9.578 1.00 76.38 117 TRP A N 1
ATOM 953 C CA . TRP A 1 117 ? -12.170 1.660 10.845 1.00 76.38 117 TRP A CA 1
ATOM 954 C C . TRP A 1 117 ? -12.492 2.823 11.803 1.00 76.38 117 TRP A C 1
ATOM 956 O O . TRP A 1 117 ? -12.638 2.594 13.000 1.00 76.38 117 TRP A O 1
ATOM 966 N N . GLU A 1 118 ? -12.688 4.046 11.293 1.00 77.19 118 GLU A N 1
ATOM 967 C CA . GLU A 1 118 ? -13.078 5.211 12.109 1.00 77.19 118 GLU A CA 1
ATOM 968 C C . GLU A 1 118 ? -14.472 5.039 12.719 1.00 77.19 118 GLU A C 1
ATOM 970 O O . GLU A 1 118 ? -14.699 5.385 13.876 1.00 77.19 118 GLU A O 1
ATOM 975 N N . VAL A 1 119 ? -15.407 4.460 11.958 1.00 73.50 119 VAL A N 1
ATOM 976 C CA . VAL A 1 119 ? -16.770 4.179 12.431 1.00 73.50 119 VAL A CA 1
ATOM 977 C C . VAL A 1 119 ? -16.741 3.096 13.506 1.00 73.50 119 VAL A C 1
ATOM 979 O O . VAL A 1 119 ? -17.443 3.211 14.509 1.00 73.50 119 VAL A O 1
ATOM 982 N N . ILE A 1 120 ? -15.899 2.074 13.323 1.00 74.31 120 ILE A N 1
ATOM 983 C CA . ILE A 1 120 ? -15.690 1.003 14.302 1.00 74.31 120 ILE A CA 1
ATOM 984 C C . ILE A 1 120 ? -15.115 1.583 15.602 1.00 74.31 120 ILE A C 1
ATOM 986 O O . ILE A 1 120 ? -15.682 1.341 16.667 1.00 74.31 120 ILE A O 1
ATOM 990 N N . LEU A 1 121 ? -14.065 2.410 15.527 1.00 77.69 121 LEU A N 1
ATOM 991 C CA . LEU A 1 121 ? -13.487 3.086 16.697 1.00 77.69 121 LEU A CA 1
ATOM 992 C C . LEU A 1 121 ? -14.480 4.014 17.397 1.00 77.69 121 LEU A C 1
ATOM 994 O O . LEU A 1 121 ? -14.618 3.955 18.614 1.00 77.69 121 LEU A O 1
ATOM 998 N N . MET A 1 122 ? -15.217 4.832 16.646 1.00 75.12 122 MET A N 1
ATOM 999 C CA . MET A 1 122 ? -16.233 5.717 17.216 1.00 75.12 122 MET A CA 1
ATOM 1000 C C . MET A 1 122 ? -17.306 4.921 17.972 1.00 75.12 122 MET A C 1
ATOM 1002 O O . MET A 1 122 ? -17.758 5.329 19.043 1.00 75.12 122 MET A O 1
ATOM 1006 N N . ASN A 1 123 ? -17.718 3.777 17.427 1.00 72.31 123 ASN A N 1
ATOM 1007 C CA . ASN A 1 123 ? -18.672 2.884 18.073 1.00 72.31 123 ASN A CA 1
ATOM 1008 C C . ASN A 1 123 ? -18.098 2.243 19.344 1.00 72.31 123 ASN A C 1
ATOM 1010 O O . ASN A 1 123 ? -18.804 2.170 20.350 1.00 72.31 123 ASN A O 1
ATOM 1014 N N . ILE A 1 124 ? -16.822 1.850 19.335 1.00 75.94 124 ILE A N 1
ATOM 1015 C CA . ILE A 1 124 ? -16.115 1.405 20.541 1.00 75.94 124 ILE A CA 1
ATOM 1016 C C . ILE A 1 124 ? -16.121 2.514 21.599 1.00 75.94 124 ILE A C 1
ATOM 1018 O O . ILE A 1 124 ? -16.538 2.261 22.725 1.00 75.94 124 ILE A O 1
ATOM 1022 N N . HIS A 1 125 ? -15.731 3.745 21.253 1.00 79.81 125 HIS A N 1
ATOM 1023 C CA . HIS A 1 125 ? -15.671 4.862 22.207 1.00 79.81 125 HIS A CA 1
ATOM 1024 C C . HIS A 1 125 ? -17.028 5.175 22.837 1.00 79.81 125 HIS A C 1
ATOM 1026 O O . HIS A 1 125 ? -17.097 5.442 24.034 1.00 79.81 125 HIS A O 1
ATOM 1032 N N . LYS A 1 126 ? -18.126 5.088 22.076 1.00 71.88 126 LYS A N 1
ATOM 1033 C CA . LYS A 1 126 ? -19.487 5.224 22.628 1.00 71.88 126 LYS A CA 1
ATOM 1034 C C . LYS A 1 126 ? -19.790 4.154 23.676 1.00 71.88 126 LYS A C 1
ATOM 1036 O O . LYS A 1 126 ? -20.385 4.451 24.709 1.00 71.88 126 LYS A O 1
ATOM 1041 N N . VAL A 1 127 ? -19.373 2.915 23.427 1.00 68.31 127 VAL A N 1
ATOM 1042 C CA . VAL A 1 127 ? -19.541 1.818 24.387 1.00 68.31 127 VAL A CA 1
ATOM 1043 C C . VAL A 1 127 ? -18.648 2.026 25.610 1.00 68.31 127 VAL A C 1
ATOM 1045 O O . VAL A 1 127 ? -19.124 1.855 26.725 1.00 68.31 127 VAL A O 1
ATOM 1048 N N . GLU A 1 128 ? -17.400 2.465 25.441 1.00 74.06 128 GLU A N 1
ATOM 1049 C CA . GLU A 1 128 ? -16.506 2.810 26.558 1.00 74.06 128 GLU A CA 1
ATOM 1050 C C . GLU A 1 128 ? -17.081 3.914 27.454 1.00 74.06 128 GLU A C 1
ATOM 1052 O O . GLU A 1 128 ? -17.004 3.815 28.679 1.00 74.06 128 GLU A O 1
ATOM 1057 N N . GLN A 1 129 ? -17.708 4.936 26.860 1.00 75.88 129 GLN A N 1
ATOM 1058 C CA . GLN A 1 129 ? -18.396 6.001 27.596 1.00 75.88 129 GLN A CA 1
ATOM 1059 C C . GLN A 1 129 ? -19.542 5.453 28.450 1.00 75.88 129 GLN A C 1
ATOM 1061 O O . GLN A 1 129 ? -19.657 5.806 29.621 1.00 75.88 129 GLN A O 1
ATOM 1066 N N . VAL A 1 130 ? -20.360 4.560 27.890 1.00 69.06 130 VAL A N 1
ATOM 1067 C CA . VAL A 1 130 ? -21.494 3.943 28.602 1.00 69.06 130 VAL A CA 1
ATOM 1068 C C . VAL A 1 130 ? -21.010 2.986 29.690 1.00 69.06 130 VAL A C 1
ATOM 1070 O O . VAL A 1 130 ? -21.607 2.894 30.759 1.00 69.06 130 VAL A O 1
ATOM 1073 N N . LEU A 1 131 ? -19.902 2.296 29.434 1.00 69.56 131 LEU A N 1
ATOM 1074 C CA . LEU A 1 131 ? -19.244 1.405 30.381 1.00 69.56 131 LEU A CA 1
ATOM 1075 C C . LEU A 1 131 ? -18.506 2.146 31.504 1.00 69.56 131 LEU A C 1
ATOM 1077 O O . LEU A 1 131 ? -18.155 1.516 32.501 1.00 69.56 131 LEU A O 1
ATOM 1081 N N . GLY A 1 132 ? -18.211 3.439 31.334 1.00 72.12 132 GLY A N 1
ATOM 1082 C CA . GLY A 1 132 ? -17.380 4.215 32.256 1.00 72.12 132 GLY A CA 1
ATOM 1083 C C . GLY A 1 132 ? -15.934 3.710 32.365 1.00 72.12 132 GLY A C 1
ATOM 1084 O O . GLY A 1 132 ? -15.230 4.060 33.310 1.00 72.12 132 GLY A O 1
ATOM 1085 N N . ARG A 1 133 ? -15.484 2.867 31.427 1.00 75.62 133 ARG A N 1
ATOM 1086 C CA . ARG A 1 133 ? -14.132 2.291 31.397 1.00 75.62 133 ARG A CA 1
ATOM 1087 C C . ARG A 1 133 ? -13.647 2.109 29.967 1.00 75.62 133 ARG A C 1
ATOM 1089 O O . ARG A 1 133 ? -14.433 1.787 29.078 1.00 75.62 133 ARG A O 1
ATOM 1096 N N . LYS A 1 134 ? -12.333 2.233 29.776 1.00 80.44 134 LYS A N 1
ATOM 1097 C CA . LYS A 1 134 ? -11.691 1.859 28.514 1.00 80.44 134 LYS A CA 1
ATOM 1098 C C . LYS A 1 134 ? -11.701 0.341 28.334 1.00 80.44 134 LYS A C 1
ATOM 1100 O O . LYS A 1 134 ? -11.305 -0.395 29.236 1.00 80.44 134 LYS A O 1
ATOM 1105 N N . VAL A 1 135 ? -12.156 -0.104 27.168 1.00 73.88 135 VAL A N 1
ATOM 1106 C CA . VAL A 1 135 ? -12.109 -1.491 26.685 1.00 73.88 135 VAL A CA 1
ATOM 1107 C C . VAL A 1 135 ? -10.846 -1.696 25.847 1.00 73.88 135 VAL A C 1
ATOM 1109 O O . VAL A 1 135 ? -10.285 -2.789 25.836 1.00 73.88 135 VAL A O 1
ATOM 1112 N N . ILE A 1 136 ? -10.375 -0.638 25.185 1.00 79.69 136 ILE A N 1
ATOM 1113 C CA . ILE A 1 136 ? -9.223 -0.648 24.289 1.00 79.69 136 ILE A CA 1
ATOM 1114 C C . ILE A 1 136 ? -8.151 0.307 24.812 1.00 79.69 136 ILE A C 1
ATOM 1116 O O . ILE A 1 136 ? -8.426 1.414 25.277 1.00 79.69 136 ILE A O 1
ATOM 1120 N N . SER A 1 137 ? -6.892 -0.130 24.756 1.00 82.50 137 SER A N 1
ATOM 1121 C CA . SER A 1 137 ? -5.763 0.710 25.149 1.00 82.50 137 SER A CA 1
ATOM 1122 C C . SER A 1 137 ? -5.496 1.802 24.105 1.00 82.50 137 SER A C 1
ATOM 1124 O O . SER A 1 137 ? -5.704 1.624 22.904 1.00 82.50 137 SER A O 1
ATOM 1126 N N . LEU A 1 138 ? -4.967 2.941 24.560 1.00 84.44 138 LEU A N 1
ATOM 1127 C CA . LEU A 1 138 ? -4.548 4.021 23.660 1.00 84.44 138 LEU A CA 1
ATOM 1128 C C . LEU A 1 138 ? -3.444 3.557 22.686 1.00 84.44 138 LEU A C 1
ATOM 1130 O O . LEU A 1 138 ? -3.384 4.021 21.550 1.00 84.44 138 LEU A O 1
ATOM 1134 N N . GLU A 1 139 ? -2.592 2.617 23.110 1.00 82.31 139 GLU A N 1
ATOM 1135 C CA . GLU A 1 139 ? -1.556 2.020 22.258 1.00 82.31 139 GLU A CA 1
ATOM 1136 C C . GLU A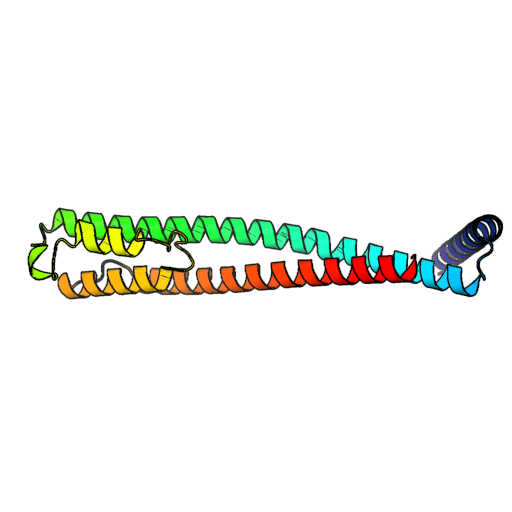 1 139 ? -2.154 1.237 21.086 1.00 82.31 139 GLU A C 1
ATOM 1138 O O . GLU A 1 139 ? -1.686 1.385 19.956 1.00 82.31 139 GLU A O 1
ATOM 1143 N N . SER A 1 140 ? -3.210 0.452 21.321 1.00 78.94 140 SER A N 1
ATOM 1144 C CA . SER A 1 140 ? -3.896 -0.302 20.267 1.00 78.94 140 SER A CA 1
ATOM 1145 C C . SER A 1 140 ? -4.556 0.623 19.242 1.00 78.94 140 SER A C 1
ATOM 1147 O O . SER A 1 140 ? -4.457 0.374 18.041 1.00 78.94 140 SER A O 1
ATOM 1149 N N . GLU A 1 141 ? -5.160 1.732 19.680 1.00 83.81 141 GLU A N 1
ATOM 1150 C CA . GLU A 1 141 ? -5.729 2.744 18.776 1.00 83.81 141 GLU A CA 1
ATOM 1151 C C . GLU A 1 141 ? -4.653 3.411 17.903 1.00 83.81 141 GLU A C 1
ATOM 1153 O O . GLU A 1 141 ? -4.812 3.537 16.685 1.00 83.81 141 GLU A O 1
ATOM 1158 N N . GLN A 1 142 ? -3.526 3.807 18.504 1.00 86.88 142 GLN A N 1
ATOM 1159 C CA . GLN A 1 142 ? -2.407 4.408 17.773 1.00 86.88 142 GLN A CA 1
ATOM 1160 C C . GLN A 1 142 ? -1.760 3.417 16.798 1.00 86.88 142 GLN A C 1
ATOM 1162 O O . GLN A 1 142 ? -1.393 3.791 15.678 1.00 86.88 142 GLN A O 1
ATOM 1167 N N . ALA A 1 143 ? -1.633 2.149 17.199 1.00 84.50 143 ALA A N 1
ATOM 1168 C CA . ALA A 1 143 ? -1.132 1.081 16.347 1.00 84.50 143 ALA A CA 1
ATOM 1169 C C . ALA A 1 143 ? -2.045 0.863 15.132 1.00 84.50 143 ALA A C 1
ATOM 1171 O O . ALA A 1 143 ? -1.539 0.824 14.005 1.00 84.50 143 ALA A O 1
ATOM 1172 N N . LEU A 1 144 ? -3.365 0.814 15.340 1.00 84.25 144 LEU A N 1
ATOM 1173 C CA . LEU A 1 144 ? -4.355 0.697 14.270 1.00 84.25 144 LEU A CA 1
ATOM 1174 C C . LEU A 1 144 ? -4.250 1.879 13.296 1.00 84.25 144 LEU A C 1
ATOM 1176 O O . LEU A 1 144 ? -4.062 1.672 12.097 1.00 84.25 144 LEU A O 1
ATOM 1180 N N . ALA A 1 145 ? -4.259 3.118 13.799 1.00 85.69 145 ALA A N 1
ATOM 1181 C CA . ALA A 1 145 ? -4.153 4.320 12.967 1.00 85.69 145 ALA A CA 1
ATOM 1182 C C . ALA A 1 145 ? -2.858 4.338 12.130 1.00 85.69 145 ALA A C 1
ATOM 1184 O O . ALA A 1 145 ? -2.865 4.655 10.933 1.00 85.69 145 ALA A O 1
ATOM 1185 N N . LYS A 1 146 ? -1.727 3.937 12.728 1.00 88.50 146 LYS A N 1
ATOM 1186 C CA . LYS A 1 146 ? -0.439 3.820 12.026 1.00 88.50 146 LYS A CA 1
ATOM 1187 C C . LYS A 1 146 ? -0.484 2.754 10.928 1.00 88.50 146 LYS A C 1
ATOM 1189 O O . LYS A 1 146 ? 0.046 2.983 9.836 1.00 88.50 146 LYS A O 1
ATOM 1194 N N . GLN A 1 147 ? -1.106 1.605 11.193 1.00 83.00 147 GLN A N 1
ATOM 1195 C CA . GLN A 1 147 ? -1.243 0.526 10.214 1.00 83.00 147 GLN A CA 1
ATOM 1196 C C . GLN A 1 147 ? -2.178 0.905 9.062 1.00 83.00 147 GLN A C 1
ATOM 1198 O O . GLN A 1 147 ? -1.820 0.667 7.907 1.00 83.00 147 GLN A O 1
ATOM 1203 N N . VAL A 1 148 ? -3.302 1.573 9.338 1.00 86.00 148 VAL A N 1
ATOM 1204 C CA . VAL A 1 148 ? -4.228 2.076 8.310 1.00 86.00 148 VAL A CA 1
ATOM 1205 C C . VAL A 1 148 ? -3.530 3.097 7.409 1.00 86.00 148 VAL A C 1
ATOM 1207 O O . VAL A 1 148 ? -3.566 2.978 6.182 1.00 86.00 148 VAL A O 1
ATOM 1210 N N . LYS A 1 149 ? -2.781 4.047 7.989 1.00 87.25 149 LYS A N 1
ATOM 1211 C CA . LYS A 1 149 ? -1.974 5.003 7.213 1.00 87.25 149 LYS A CA 1
ATOM 1212 C C . LYS A 1 149 ? -0.953 4.292 6.319 1.00 87.25 149 LYS A C 1
ATOM 1214 O O . LYS A 1 149 ? -0.801 4.641 5.147 1.00 87.25 149 LYS A O 1
ATOM 1219 N N . SER A 1 150 ? -0.267 3.276 6.850 1.00 84.62 150 SER A N 1
ATOM 1220 C CA . SER A 1 150 ? 0.688 2.475 6.075 1.00 84.62 150 SER A CA 1
ATOM 1221 C C . SER A 1 150 ? 0.009 1.694 4.945 1.00 84.62 150 SER A C 1
ATOM 1223 O O . SER A 1 150 ? 0.567 1.600 3.849 1.00 84.62 150 SER A O 1
ATOM 1225 N N . TYR A 1 151 ? -1.203 1.183 5.174 1.00 85.56 151 TYR A N 1
ATOM 1226 C CA . TYR A 1 151 ? -2.002 0.493 4.165 1.00 85.56 151 TYR A CA 1
ATOM 1227 C C . TYR A 1 151 ? -2.400 1.427 3.019 1.00 85.56 151 TYR A C 1
ATOM 1229 O O . TYR A 1 151 ? -2.141 1.098 1.859 1.00 85.56 151 TYR A O 1
ATOM 1237 N N . HIS A 1 152 ? -2.941 2.615 3.315 1.00 83.75 152 HIS A N 1
ATOM 1238 C CA . HIS A 1 152 ? -3.296 3.593 2.282 1.00 83.75 152 HIS A CA 1
ATOM 1239 C C . HIS A 1 152 ? -2.076 4.051 1.484 1.00 83.75 152 HIS A C 1
ATOM 1241 O O . HIS A 1 152 ? -2.132 4.071 0.255 1.00 83.75 152 HIS A O 1
ATOM 1247 N N . PHE A 1 153 ? -0.953 4.326 2.155 1.00 83.69 153 PHE A N 1
ATOM 1248 C CA . PHE A 1 153 ? 0.299 4.671 1.480 1.00 83.69 153 PHE A CA 1
ATOM 1249 C C . PHE A 1 153 ? 0.771 3.550 0.543 1.00 83.69 153 PHE A C 1
ATOM 1251 O O . PHE A 1 153 ? 1.054 3.788 -0.628 1.00 83.69 153 PHE A O 1
ATOM 1258 N N . THR A 1 154 ? 0.798 2.308 1.035 1.00 83.19 154 THR A N 1
ATOM 1259 C CA . THR A 1 154 ? 1.195 1.124 0.253 1.00 83.19 154 THR A CA 1
ATOM 1260 C C . THR A 1 154 ? 0.259 0.913 -0.942 1.00 83.19 154 THR A C 1
ATOM 1262 O O . THR A 1 154 ? 0.716 0.586 -2.036 1.00 83.19 154 THR A O 1
ATOM 1265 N N . SER A 1 155 ? -1.047 1.126 -0.758 1.00 81.06 155 SER A N 1
ATOM 1266 C CA . SER A 1 155 ? -2.037 0.996 -1.827 1.00 81.06 155 SER A CA 1
ATOM 1267 C C . SER A 1 155 ? -1.885 2.091 -2.886 1.00 81.06 155 SER A C 1
ATOM 1269 O O . SER A 1 155 ? -1.885 1.774 -4.073 1.00 81.06 155 SER A O 1
ATOM 1271 N N . ALA A 1 156 ? -1.705 3.352 -2.481 1.00 81.50 156 ALA A N 1
ATOM 1272 C CA . ALA A 1 156 ? -1.475 4.467 -3.398 1.00 81.50 156 ALA A CA 1
ATOM 1273 C C . ALA A 1 156 ? -0.189 4.263 -4.210 1.00 81.50 156 ALA A C 1
ATOM 1275 O O . ALA A 1 156 ? -0.202 4.375 -5.434 1.00 81.50 156 ALA A O 1
ATOM 1276 N N . PHE A 1 157 ? 0.899 3.870 -3.544 1.00 82.00 157 PHE A N 1
ATOM 1277 C CA . PHE A 1 157 ? 2.175 3.606 -4.202 1.00 82.00 157 PHE A CA 1
ATOM 1278 C C . PHE A 1 157 ? 2.080 2.446 -5.203 1.00 82.00 157 PHE A C 1
ATOM 1280 O O . PHE A 1 157 ? 2.569 2.548 -6.326 1.00 82.00 157 PHE A O 1
ATOM 1287 N N . GLY A 1 158 ? 1.380 1.365 -4.843 1.00 79.69 158 GLY A N 1
ATOM 1288 C CA . GLY A 1 158 ? 1.105 0.259 -5.763 1.00 79.69 158 GLY A CA 1
ATOM 1289 C C . GLY A 1 158 ? 0.336 0.698 -7.015 1.00 79.69 158 GLY A C 1
ATOM 1290 O O . GLY A 1 158 ? 0.657 0.252 -8.115 1.00 79.69 158 GLY A O 1
ATOM 1291 N N . THR A 1 159 ? -0.637 1.601 -6.872 1.00 82.94 159 THR A N 1
ATOM 1292 C CA . THR A 1 159 ? -1.376 2.179 -8.006 1.00 82.94 159 THR A CA 1
ATOM 1293 C C . THR A 1 159 ? -0.473 3.032 -8.897 1.00 82.94 159 THR A C 1
ATOM 1295 O O . THR A 1 159 ? -0.527 2.888 -10.115 1.00 82.94 159 THR A O 1
ATOM 1298 N N . VAL A 1 160 ? 0.407 3.857 -8.320 1.00 85.44 160 VAL A N 1
ATOM 1299 C CA . VAL A 1 160 ? 1.382 4.657 -9.085 1.00 85.44 160 VAL A CA 1
ATOM 1300 C C . VAL A 1 160 ? 2.306 3.764 -9.915 1.00 85.44 160 VAL A C 1
ATOM 1302 O O . VAL A 1 160 ? 2.484 4.012 -11.103 1.00 85.44 160 VAL A O 1
ATOM 1305 N N . LEU A 1 161 ? 2.834 2.679 -9.337 1.00 83.56 161 LEU A N 1
ATOM 1306 C CA . LEU A 1 161 ? 3.682 1.734 -10.077 1.00 83.56 161 LEU A CA 1
ATOM 1307 C C . LEU A 1 161 ? 2.948 1.096 -11.267 1.00 83.56 161 LEU A C 1
ATOM 1309 O O . LEU A 1 161 ? 3.545 0.908 -12.326 1.00 83.56 161 LEU A O 1
ATOM 1313 N N . LYS A 1 162 ? 1.650 0.795 -11.120 1.00 82.12 162 LYS A N 1
ATOM 1314 C CA . LYS A 1 162 ? 0.825 0.293 -12.230 1.00 82.12 162 LYS A CA 1
ATOM 1315 C C . LYS A 1 162 ? 0.650 1.333 -13.333 1.00 82.12 162 LYS A C 1
ATOM 1317 O O . LYS A 1 162 ? 0.746 0.974 -14.501 1.00 82.12 162 LYS A O 1
ATOM 1322 N N . TRP A 1 163 ? 0.429 2.599 -12.977 1.00 84.69 163 TRP A N 1
ATOM 1323 C CA . TRP A 1 163 ? 0.334 3.689 -13.952 1.00 84.69 163 TRP A CA 1
ATOM 1324 C C . TRP A 1 163 ? 1.641 3.906 -14.705 1.00 84.69 163 TRP A C 1
ATOM 1326 O O . TRP A 1 163 ? 1.607 4.037 -15.923 1.00 84.69 163 TRP A O 1
ATOM 1336 N N . ILE A 1 164 ? 2.782 3.876 -14.009 1.00 84.44 164 ILE A N 1
ATOM 1337 C CA . ILE A 1 164 ? 4.104 3.979 -14.641 1.00 84.44 164 ILE A CA 1
ATOM 1338 C C . ILE A 1 164 ? 4.270 2.866 -15.679 1.00 84.44 164 ILE A C 1
ATOM 1340 O O . ILE A 1 164 ? 4.568 3.158 -16.831 1.00 84.44 164 ILE A O 1
ATOM 1344 N N . LEU A 1 165 ? 3.992 1.609 -15.312 1.00 81.94 165 LEU A N 1
ATOM 1345 C CA . LEU A 1 165 ? 4.052 0.492 -16.260 1.00 81.94 165 LEU A CA 1
ATOM 1346 C C . LEU A 1 165 ? 3.086 0.672 -17.436 1.00 81.94 165 LEU A C 1
ATOM 1348 O O . LEU A 1 165 ? 3.480 0.454 -18.575 1.00 81.94 165 LEU A O 1
ATOM 1352 N N . GLY A 1 166 ? 1.845 1.086 -17.173 1.00 83.88 166 GLY A N 1
ATOM 1353 C CA . GLY A 1 166 ? 0.835 1.293 -18.211 1.00 83.88 166 GLY A CA 1
ATOM 1354 C C . GLY A 1 166 ? 1.244 2.362 -19.224 1.00 83.88 166 GLY A C 1
ATOM 1355 O O . GLY A 1 166 ? 1.198 2.112 -20.426 1.00 83.88 166 GLY A O 1
ATOM 1356 N N . ILE A 1 167 ? 1.706 3.521 -18.749 1.00 84.31 167 ILE A N 1
ATOM 1357 C CA . ILE A 1 167 ? 2.176 4.620 -19.604 1.00 84.31 167 ILE A CA 1
ATOM 1358 C C . ILE A 1 167 ? 3.425 4.196 -20.379 1.00 84.31 167 ILE A C 1
ATOM 1360 O O . ILE A 1 167 ? 3.504 4.441 -21.579 1.00 84.31 167 ILE A O 1
ATOM 1364 N N . SER A 1 168 ? 4.380 3.519 -19.733 1.00 78.81 168 SER A N 1
ATOM 1365 C CA . SER A 1 168 ? 5.582 3.023 -20.411 1.00 78.81 168 SER A CA 1
ATOM 1366 C C . SER A 1 168 ? 5.252 2.014 -21.515 1.00 78.81 168 SER A C 1
ATOM 1368 O O . SER A 1 168 ? 5.824 2.093 -22.598 1.00 78.81 168 SER A O 1
ATOM 1370 N N . THR A 1 169 ? 4.307 1.099 -21.283 1.00 81.38 169 THR A N 1
ATOM 1371 C CA . THR A 1 169 ? 3.866 0.137 -22.304 1.00 81.38 169 THR A CA 1
ATOM 1372 C C . THR A 1 169 ? 3.133 0.826 -23.459 1.00 81.38 169 THR A C 1
ATOM 1374 O O . THR A 1 169 ? 3.391 0.501 -24.616 1.00 81.38 169 THR A O 1
ATOM 1377 N N . LEU A 1 170 ? 2.265 1.804 -23.174 1.00 83.62 170 LEU A N 1
ATOM 1378 C CA . LEU A 1 170 ? 1.595 2.598 -24.212 1.00 83.62 170 LEU A CA 1
ATOM 1379 C C . LEU A 1 170 ? 2.596 3.401 -25.051 1.00 83.62 170 LEU A C 1
ATOM 1381 O O . LEU A 1 170 ? 2.469 3.440 -26.270 1.00 83.62 170 LEU A O 1
ATOM 1385 N N . GLY A 1 171 ? 3.611 3.993 -24.418 1.00 77.69 171 GLY A N 1
ATOM 1386 C CA . GLY A 1 171 ? 4.661 4.738 -25.113 1.00 77.69 171 GLY A CA 1
ATOM 1387 C C . GLY A 1 171 ? 5.436 3.882 -26.115 1.00 77.69 171 GLY A C 1
ATOM 1388 O O . GLY A 1 171 ? 5.737 4.351 -27.205 1.00 77.69 171 GLY A O 1
ATOM 1389 N N . ILE A 1 172 ? 5.701 2.613 -25.788 1.00 77.75 172 ILE A N 1
ATOM 1390 C CA . ILE A 1 172 ? 6.333 1.664 -26.721 1.00 77.75 172 ILE A CA 1
ATOM 1391 C C . ILE A 1 172 ? 5.392 1.302 -27.861 1.00 77.75 172 ILE A C 1
ATOM 1393 O O . ILE A 1 172 ? 5.823 1.250 -29.007 1.00 77.75 172 ILE A O 1
ATOM 1397 N N . TYR A 1 173 ? 4.115 1.075 -27.558 1.00 77.88 173 TYR A N 1
ATOM 1398 C CA . TYR A 1 173 ? 3.124 0.757 -28.579 1.00 77.88 173 TYR A CA 1
ATOM 1399 C C . TYR A 1 173 ? 3.014 1.877 -29.628 1.00 77.88 173 TYR A C 1
ATOM 1401 O O . TYR A 1 173 ? 3.064 1.587 -30.815 1.00 77.88 173 TYR A O 1
ATOM 1409 N N . PHE A 1 174 ? 2.979 3.144 -29.199 1.00 77.19 174 PHE A N 1
ATOM 1410 C CA . PHE A 1 174 ? 2.990 4.319 -30.089 1.00 77.19 174 PHE A CA 1
ATOM 1411 C C . PHE A 1 174 ? 4.305 4.540 -30.850 1.00 77.19 174 PHE A C 1
ATOM 1413 O O . PHE A 1 174 ? 4.331 5.299 -31.810 1.00 77.19 174 PHE A O 1
ATOM 1420 N N . LEU A 1 175 ? 5.411 3.950 -30.394 1.00 69.12 175 LEU A N 1
ATOM 1421 C CA . LEU A 1 175 ? 6.713 4.049 -31.061 1.00 69.12 175 LEU A CA 1
ATOM 1422 C C . LEU A 1 175 ? 6.904 2.979 -32.141 1.00 69.12 175 LEU A C 1
ATOM 1424 O O . LEU A 1 175 ? 7.771 3.134 -32.997 1.00 69.12 175 LEU A O 1
ATOM 1428 N N . ILE A 1 176 ? 6.143 1.885 -32.062 1.00 65.94 176 ILE A N 1
ATOM 1429 C CA . ILE A 1 176 ? 6.248 0.727 -32.958 1.00 65.94 176 ILE A CA 1
ATOM 1430 C C . ILE A 1 176 ? 5.091 0.681 -33.970 1.00 65.94 176 ILE A C 1
ATOM 1432 O O . ILE A 1 176 ? 5.306 0.201 -35.082 1.00 65.94 176 ILE A O 1
ATOM 1436 N N . GLY A 1 177 ? 3.887 1.125 -33.589 1.00 53.88 177 GLY A N 1
ATOM 1437 C CA . GLY A 1 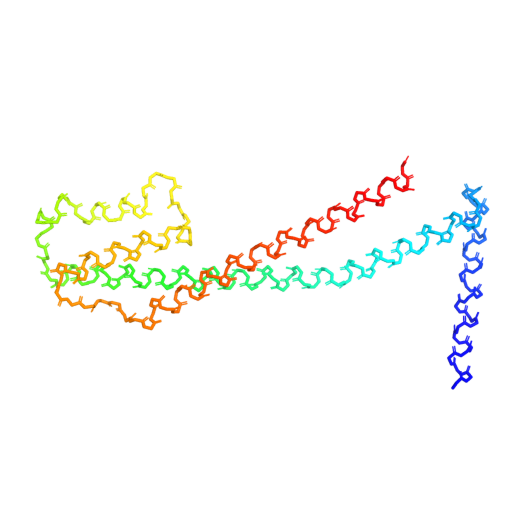177 ? 2.698 1.191 -34.451 1.00 53.88 177 GLY A CA 1
ATOM 1438 C C . GLY A 1 177 ? 2.495 2.561 -35.072 1.00 53.88 177 GLY A C 1
ATOM 1439 O O . GLY A 1 177 ? 2.026 2.590 -36.230 1.00 53.88 177 GLY A O 1
#

Solvent-accessible surface area (backbone atoms only — not comparable to full-atom values): 9964 Å² total; per-residue (Å²): 111,69,68,61,53,52,54,50,53,53,50,52,54,49,51,55,52,53,51,50,55,49,29,73,73,67,72,52,57,72,68,57,53,50,52,52,52,53,51,52,49,53,47,51,53,49,48,65,56,47,52,58,49,49,53,51,39,52,53,51,41,54,52,46,50,52,52,51,51,52,50,52,51,49,54,53,48,54,49,53,53,54,47,62,76,62,67,62,68,40,69,85,72,78,48,62,41,80,55,50,52,50,43,64,60,67,26,94,90,46,86,49,65,82,80,41,42,66,60,52,50,54,52,49,53,55,50,23,61,76,66,75,44,82,86,69,55,71,65,58,54,54,50,50,54,53,48,53,52,49,40,52,52,37,52,53,52,47,50,51,56,50,50,53,52,51,52,54,52,50,55,50,50,68,73,76,108

Foldseek 3Di:
DVVVVVVVVVVVVVVVVVLVVVCVVVVDDSVLSVVLVVLVVVLVVLCVVLVVVLVVLVVVLVVLLVVLVVLLVVLVVLLVVVCVVVVPPCVVVPPNCVCVLCCVCVPPPNPRCLVCVVVSVVSQVSSCVVVVHRSDDPVSVVVSVVSSVVNVVSVVVSVVSVVVNVVSVVVSVVSVD

Secondary structure (DSSP, 8-state):
-HHHHHHHHHHHHHHHHHHHHHHHHH---HHHHHHHHHHHHHHHHHHHHHHHHHHHHHHHHHHHHHHHHHHHHHHHHHHHHHHHHTT--GGGGTS-HHHHHHHHHSSTT---TTTSHHHHHHHHHHHHHHHTS-SS-HHHHHHHHHHHHHHHHHHHHHHHHHHHHHHHHHHHHHHH-